Protein AF-A0A9D8ACC6-F1 (afdb_monomer)

Foldseek 3Di:
DPPVVVVVVVVVVVVVVVPPPDQLDDPQKKKWFFPDDDDWDDDPQDTDDPDCPVVCVCVVLVQPDWTFPDDDPGITIIHHDPPDDPVVVQVSLVPDPGIPHMDGQQDDQPPDQALAPCAVVPVCCVVVVLSVVVSRALADQVAEDEQEFQAAQCPPPQCVLQEDPPQAAEPVVGGRHRHRPPPPRPNPSHVVSCQAAGQTRDHHHYRHSQNGYDPDGHYHYRYYRDPPPPDPDD

Mean predicted aligned error: 16.54 Å

Nearest PDB structures (foldseek):
  1p8j-assembly1_A  TM=8.261E-01  e=2.080E-05  Mus musculus
  8jmw-assembly1_A  TM=8.013E-01  e=2.156E-04  Bacillus amyloliquefaciens
  4zoq-assembly7_O  TM=7.309E-01  e=1.047E-03  Bacillus licheniformis
  4zoq-assembly5_M  TM=6.975E-01  e=1.629E-03  Bacillus licheniformis
  7mp7-assembly1_A  TM=4.418E-01  e=1.814E+00  Thermus thermophilus

Secondary structure (DSSP, 8-state):
--SHHHHHHHHHHHHHTTS-S--S--TTEEEEEESS----EEETTEEESS--HHHHHHHHTT-TT-EEEEEETTEEEEE--TTS-HHHHHHHHHTSTTEEEEEE-------S----TTGGG-THHHHTTHHHHHTT-S--TT-EEEEEES-B-TT-TTTGGGB-SSS-EETTTTBS--B--SSSSTTHHHHHHHHHH--TTSSSS---TTS-STT---PEEEEEE---------

pLDDT: mean 71.65, std 21.17, range [30.36, 98.12]

Structure (mmCIF, N/CA/C/O backbone):
data_AF-A0A9D8ACC6-F1
#
_entry.id   AF-A0A9D8ACC6-F1
#
loop_
_atom_site.group_PDB
_atom_site.id
_atom_site.type_symbol
_atom_site.label_atom_id
_atom_site.label_alt_id
_atom_site.label_comp_id
_atom_site.label_asym_id
_atom_site.label_entity_id
_atom_site.label_seq_id
_atom_site.pdbx_PDB_ins_code
_atom_site.Cartn_x
_atom_site.Cartn_y
_atom_site.Cartn_z
_atom_site.occupancy
_atom_site.B_iso_or_equiv
_atom_site.auth_seq_id
_atom_site.auth_comp_id
_atom_site.auth_asym_id
_atom_site.auth_atom_id
_atom_site.pdbx_PDB_model_num
ATOM 1 N N . MET A 1 1 ? 8.023 42.833 39.137 1.00 50.38 1 MET A N 1
ATOM 2 C CA . MET A 1 1 ? 7.341 41.623 39.662 1.00 50.38 1 MET A CA 1
ATOM 3 C C . MET A 1 1 ? 5.874 41.450 39.205 1.00 50.38 1 MET A C 1
ATOM 5 O O . MET A 1 1 ? 5.166 40.650 39.792 1.00 50.38 1 MET A O 1
ATOM 9 N N . LYS A 1 2 ? 5.388 42.141 38.153 1.00 47.47 2 LYS A N 1
ATOM 10 C CA . LYS A 1 2 ? 4.005 41.982 37.627 1.00 47.47 2 LYS A CA 1
ATOM 11 C C . LYS A 1 2 ? 3.911 41.311 36.243 1.00 47.47 2 LYS A C 1
ATOM 13 O O . LYS A 1 2 ? 2.815 40.996 35.798 1.00 47.47 2 LYS A O 1
ATOM 18 N N . ILE A 1 3 ? 5.042 41.062 35.578 1.00 43.38 3 ILE A N 1
ATOM 19 C CA . ILE A 1 3 ? 5.085 40.458 34.230 1.00 43.38 3 ILE A CA 1
ATOM 20 C C . ILE A 1 3 ? 5.162 38.920 34.308 1.00 43.38 3 ILE A C 1
ATOM 22 O O . ILE A 1 3 ? 4.548 38.232 33.502 1.00 43.38 3 ILE A O 1
ATOM 26 N N . LEU A 1 4 ? 5.788 38.371 35.354 1.00 43.91 4 LEU A N 1
ATOM 27 C CA . LEU A 1 4 ? 5.917 36.920 35.559 1.00 43.91 4 LEU A CA 1
ATOM 28 C C . LEU A 1 4 ? 4.594 36.216 35.920 1.00 43.91 4 LEU A C 1
ATOM 30 O O . LEU A 1 4 ? 4.420 35.045 35.600 1.00 43.91 4 LEU A O 1
ATOM 34 N N . PHE A 1 5 ? 3.622 36.924 36.508 1.00 43.19 5 PHE A N 1
ATOM 35 C CA . PHE A 1 5 ? 2.329 36.330 36.883 1.00 43.19 5 PHE A CA 1
ATOM 36 C C . PHE A 1 5 ? 1.350 36.183 35.704 1.00 43.19 5 PHE A C 1
ATOM 38 O O . PHE A 1 5 ? 0.516 35.282 35.718 1.00 43.19 5 PHE A O 1
ATOM 45 N N . LYS A 1 6 ? 1.461 37.013 34.653 1.00 37.28 6 LYS A N 1
ATOM 46 C CA . LYS A 1 6 ? 0.610 36.886 33.453 1.00 37.28 6 LYS A CA 1
ATOM 47 C C . LYS A 1 6 ? 1.021 35.710 32.557 1.00 37.28 6 LYS A C 1
ATOM 49 O O . LYS A 1 6 ? 0.150 35.091 31.955 1.00 37.28 6 LYS A O 1
ATOM 54 N N . SER A 1 7 ? 2.309 35.355 32.528 1.00 40.75 7 SER A N 1
ATOM 55 C CA . SER A 1 7 ? 2.801 34.190 31.772 1.00 40.75 7 SER A CA 1
ATOM 56 C C . SER A 1 7 ? 2.368 32.855 32.382 1.00 40.75 7 SER A C 1
ATOM 58 O O . SER A 1 7 ? 2.043 31.928 31.646 1.00 40.75 7 SER A O 1
ATOM 60 N N . LEU A 1 8 ? 2.307 32.754 33.715 1.00 37.09 8 LEU A N 1
ATOM 61 C CA . LEU A 1 8 ? 1.937 31.504 34.387 1.00 37.09 8 LEU A CA 1
ATOM 62 C C . LEU A 1 8 ? 0.441 31.179 34.219 1.00 37.09 8 LEU A C 1
ATOM 64 O O . LEU A 1 8 ? 0.078 30.027 34.008 1.00 37.09 8 LEU A O 1
ATOM 68 N N . VAL A 1 9 ? -0.428 32.197 34.226 1.00 43.81 9 VAL A N 1
ATOM 69 C CA . VAL A 1 9 ? -1.878 32.019 34.020 1.00 43.81 9 VAL A CA 1
ATOM 70 C C . VAL A 1 9 ? -2.201 31.638 32.569 1.00 43.81 9 VAL A C 1
ATOM 72 O O . VAL A 1 9 ? -3.075 30.805 32.341 1.00 43.81 9 VAL A O 1
ATOM 75 N N . LEU A 1 10 ? -1.457 32.163 31.587 1.00 34.91 10 LEU A N 1
ATOM 76 C CA . LEU A 1 10 ? -1.621 31.784 30.178 1.00 34.91 10 LEU A CA 1
ATOM 77 C C . LEU A 1 10 ? -1.126 30.350 29.904 1.00 34.91 10 LEU A C 1
ATOM 79 O O . LEU A 1 10 ? -1.733 29.627 29.120 1.00 34.91 10 LEU A O 1
ATOM 83 N N . MET A 1 11 ? -0.078 29.905 30.605 1.00 36.41 11 MET A N 1
ATOM 84 C CA . MET A 1 11 ? 0.455 28.544 30.492 1.00 36.41 11 MET A CA 1
ATOM 85 C C . MET A 1 11 ? -0.472 27.493 31.130 1.00 36.41 11 MET A C 1
ATOM 87 O O . MET A 1 11 ? -0.630 26.408 30.580 1.00 36.41 11 MET A O 1
ATOM 91 N N . VAL A 1 12 ? -1.162 27.824 32.227 1.00 39.97 12 VAL A N 1
ATOM 92 C CA . VAL A 1 12 ? -2.164 26.931 32.845 1.00 39.97 12 VAL A CA 1
ATOM 93 C C . VAL A 1 12 ? -3.436 26.817 31.987 1.00 39.97 12 VAL A C 1
ATOM 95 O O . VAL A 1 12 ? -4.000 25.731 31.889 1.00 39.97 12 VAL A O 1
ATOM 98 N N . LEU A 1 13 ? -3.841 27.882 31.283 1.00 33.38 13 LEU A N 1
ATOM 99 C CA . LEU A 1 13 ? -4.975 27.868 30.339 1.00 33.38 13 LEU A CA 1
ATOM 100 C C . LEU A 1 13 ? -4.689 27.126 29.018 1.00 33.38 13 LEU A C 1
ATOM 102 O O . LEU A 1 13 ? -5.619 26.625 28.383 1.00 33.38 13 LEU A O 1
ATOM 106 N N . LEU A 1 14 ? -3.420 27.010 28.610 1.00 34.75 14 LEU A N 1
ATOM 107 C CA . LEU A 1 14 ? -3.024 26.137 27.497 1.00 34.75 14 LEU A CA 1
ATOM 108 C C . LEU A 1 14 ? -3.020 24.655 27.899 1.00 34.75 14 LEU A C 1
ATOM 110 O O . LEU A 1 14 ? -3.362 23.807 27.081 1.00 34.75 14 LEU A O 1
ATOM 114 N N . ILE A 1 15 ? -2.696 24.336 29.156 1.00 38.28 15 ILE A N 1
ATOM 115 C CA . ILE A 1 15 ? -2.669 22.949 29.643 1.00 38.28 15 ILE A CA 1
ATOM 116 C C . ILE A 1 15 ? -4.089 22.418 29.903 1.00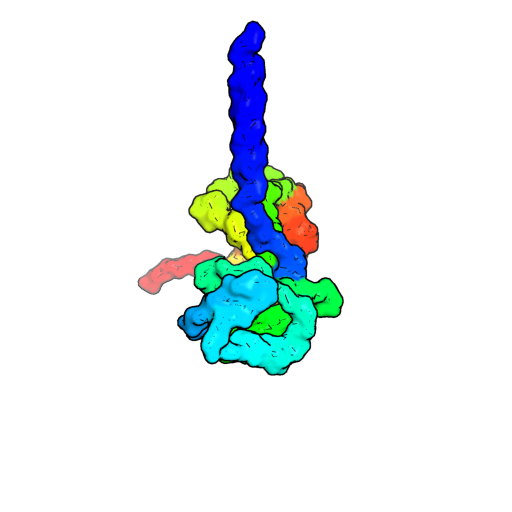 38.28 15 ILE A C 1
ATOM 118 O O . ILE A 1 15 ? -4.350 21.248 29.640 1.00 38.28 15 ILE A O 1
ATOM 122 N N . THR A 1 16 ? -5.046 23.250 30.330 1.00 37.06 16 THR A N 1
ATOM 123 C CA . THR A 1 16 ? -6.438 22.797 30.538 1.00 37.06 16 THR A CA 1
ATOM 124 C C . THR A 1 16 ? -7.224 22.609 29.237 1.00 37.06 16 THR A C 1
ATOM 126 O O . THR A 1 16 ? -8.062 21.711 29.170 1.00 37.06 16 THR A O 1
ATOM 129 N N . ASN A 1 17 ? -6.910 23.358 28.173 1.00 30.36 17 ASN A N 1
ATOM 130 C CA . ASN A 1 17 ? -7.479 23.117 26.839 1.00 30.36 17 ASN A CA 1
ATOM 131 C C . ASN A 1 17 ? -6.915 21.862 26.148 1.00 30.36 17 ASN A C 1
ATOM 133 O O . ASN A 1 17 ? -7.508 21.383 25.184 1.00 30.36 17 ASN A O 1
ATOM 137 N N . LEU A 1 18 ? -5.822 21.280 26.657 1.00 33.56 18 LEU A N 1
ATOM 138 C CA . LEU A 1 18 ? -5.329 19.977 26.199 1.00 33.56 18 LEU A CA 1
ATOM 139 C C . LEU A 1 18 ? -6.056 18.779 26.840 1.00 33.56 18 LEU A C 1
ATOM 141 O O . LEU A 1 18 ? -5.880 17.656 26.377 1.00 33.56 18 LEU A O 1
ATOM 145 N N . VAL A 1 19 ? -6.884 18.984 27.873 1.00 37.53 19 VAL A N 1
ATOM 146 C CA . VAL A 1 19 ? -7.487 17.881 28.655 1.00 37.53 19 VAL A CA 1
ATOM 147 C C . VAL A 1 19 ? -8.952 17.591 28.275 1.00 37.53 19 VAL A C 1
ATOM 149 O O . VAL A 1 19 ? -9.556 16.667 28.809 1.00 37.53 19 VAL A O 1
ATOM 152 N N . PHE A 1 20 ? -9.523 18.283 27.282 1.00 33.22 20 PHE A N 1
ATOM 153 C CA . PHE A 1 20 ? -10.884 18.002 26.783 1.00 33.22 20 PHE A CA 1
ATOM 154 C C . PHE A 1 20 ? -10.971 17.503 25.335 1.00 33.22 20 PHE A C 1
ATOM 156 O O . PHE A 1 20 ? -12.044 17.514 24.741 1.00 33.22 20 PHE A O 1
ATOM 163 N N . CYS A 1 21 ? -9.887 16.952 24.787 1.00 37.50 21 CYS A N 1
ATOM 164 C CA . CYS A 1 21 ? -10.017 15.982 23.702 1.00 37.50 21 CYS A CA 1
ATOM 165 C C . CYS A 1 21 ? -10.083 14.587 24.338 1.00 37.50 21 CYS A C 1
ATOM 167 O O . CYS A 1 21 ? -9.060 13.925 24.511 1.00 37.50 21 CYS A O 1
ATOM 169 N N . GLN A 1 22 ? -11.274 14.173 24.790 1.00 38.75 22 GLN A N 1
ATOM 170 C CA . GLN A 1 22 ? -11.481 12.795 25.243 1.00 38.75 22 GLN A CA 1
ATOM 171 C C . GLN A 1 22 ? -11.017 11.850 24.131 1.00 38.75 22 GLN A C 1
ATOM 173 O O . GLN A 1 22 ? -11.458 11.963 22.989 1.00 38.75 22 GLN A O 1
ATOM 178 N N . SER A 1 23 ? -10.100 10.945 24.468 1.00 46.12 23 SER A N 1
ATOM 179 C CA . SER A 1 23 ? -9.485 9.991 23.548 1.00 46.12 23 SER A CA 1
ATOM 180 C C . SER A 1 23 ? -10.536 9.278 22.686 1.00 46.12 23 SER A C 1
ATOM 182 O O . SER A 1 23 ? -11.306 8.449 23.175 1.00 46.12 23 SER A O 1
ATOM 184 N N . ILE A 1 24 ? -10.552 9.585 21.387 1.00 52.84 24 ILE A N 1
ATOM 185 C CA . ILE A 1 24 ? -11.426 8.948 20.384 1.00 52.84 24 ILE A CA 1
ATOM 186 C C . ILE A 1 24 ? -11.013 7.474 20.173 1.00 52.84 24 ILE A C 1
ATOM 188 O O . ILE A 1 24 ? -11.828 6.623 19.805 1.00 52.84 24 ILE A O 1
ATOM 192 N N . PHE A 1 25 ? -9.766 7.143 20.522 1.00 56.53 25 PHE A N 1
ATOM 193 C CA . PHE A 1 25 ? -9.213 5.798 20.492 1.00 56.53 25 PHE A CA 1
ATOM 194 C C . PHE A 1 25 ? -9.258 5.086 21.838 1.00 56.53 25 PHE A C 1
ATOM 196 O O . PHE A 1 25 ? -8.808 5.615 22.853 1.00 56.53 25 PHE A O 1
ATOM 203 N N . GLU A 1 26 ? -9.647 3.817 21.806 1.00 57.88 26 GLU A N 1
ATOM 204 C CA . GLU A 1 26 ? -9.362 2.877 22.882 1.00 57.88 26 GLU A CA 1
ATOM 205 C C . GLU A 1 26 ? -8.999 1.527 22.241 1.00 57.88 26 GLU A C 1
ATOM 207 O O . GLU A 1 26 ? -9.777 0.970 21.467 1.00 57.88 26 GLU A O 1
ATOM 212 N N . LYS A 1 27 ? -7.796 0.997 22.501 1.00 56.91 27 LYS A N 1
ATOM 213 C CA . LYS A 1 27 ? -7.378 -0.315 21.972 1.00 56.91 27 LYS A CA 1
ATOM 214 C C . LYS A 1 27 ? -8.425 -1.378 22.342 1.00 56.91 27 LYS A C 1
ATOM 216 O O . LYS A 1 27 ? -8.978 -1.351 23.443 1.00 56.91 27 LYS A O 1
ATOM 221 N N . GLY A 1 28 ? -8.720 -2.285 21.411 1.00 62.81 28 GLY A N 1
ATOM 222 C CA . GLY A 1 28 ? -9.771 -3.289 21.611 1.00 62.81 28 GLY A CA 1
ATOM 223 C C . GLY A 1 28 ? -11.177 -2.810 21.230 1.00 62.81 28 GLY A C 1
ATOM 224 O O . GLY A 1 28 ? -12.152 -3.467 21.591 1.00 62.81 28 GLY A O 1
ATOM 225 N N . THR A 1 29 ? -11.314 -1.672 20.535 1.00 69.44 29 THR A N 1
ATOM 226 C CA . THR A 1 29 ? -12.625 -1.148 20.121 1.00 69.44 29 THR A CA 1
ATOM 227 C C . THR A 1 29 ? -12.911 -1.303 18.627 1.00 69.44 29 THR A C 1
ATOM 229 O O . THR A 1 29 ? -12.004 -1.350 17.799 1.00 69.44 29 THR A O 1
ATOM 232 N N . VAL A 1 30 ? -14.195 -1.410 18.284 1.00 71.50 30 VAL A N 1
ATOM 233 C CA . VAL A 1 30 ? -14.743 -1.526 16.924 1.00 71.50 30 VAL A CA 1
ATOM 234 C C . VAL A 1 30 ? -15.745 -0.393 16.720 1.00 71.50 30 VAL A C 1
ATOM 236 O O . VAL A 1 30 ? -16.589 -0.150 17.586 1.00 71.50 30 VAL A O 1
ATOM 239 N N . LEU A 1 31 ? -15.657 0.286 15.579 1.00 76.25 31 LEU A N 1
ATOM 240 C CA . LEU A 1 31 ? -16.645 1.252 15.111 1.00 76.25 31 LEU A CA 1
ATOM 241 C C . LEU A 1 31 ? -17.708 0.523 14.300 1.00 76.25 31 LEU A C 1
ATOM 243 O O . LEU A 1 31 ? -17.378 -0.206 13.363 1.00 76.25 31 LEU A O 1
ATOM 247 N N . VAL A 1 32 ? -18.976 0.734 14.644 1.00 73.25 32 VAL A N 1
ATOM 248 C CA . VAL A 1 32 ? -20.110 0.099 13.963 1.00 73.25 32 VAL A CA 1
ATOM 249 C C . VAL A 1 32 ? -21.145 1.143 13.562 1.00 73.25 32 VAL A C 1
ATOM 251 O O . VAL A 1 32 ? -21.576 1.938 14.395 1.00 73.25 32 VAL A O 1
ATOM 254 N N . LYS A 1 33 ? -21.574 1.120 12.300 1.00 72.62 33 LYS A N 1
ATOM 255 C CA . LYS A 1 33 ? -22.708 1.892 11.778 1.00 72.62 33 LYS A CA 1
ATOM 256 C C . LYS A 1 33 ? -23.818 0.935 11.363 1.00 72.62 33 LYS A C 1
ATOM 258 O O . LYS A 1 33 ? -23.554 -0.053 10.680 1.00 72.62 33 LYS A O 1
ATOM 263 N N . PHE A 1 34 ? -25.052 1.249 11.738 1.00 72.88 34 PHE A N 1
ATOM 264 C CA . PHE A 1 34 ? -26.245 0.477 11.383 1.00 72.88 34 PHE A CA 1
ATOM 265 C C . PHE A 1 34 ? -27.033 1.190 10.277 1.00 72.88 34 PHE A C 1
ATOM 267 O O . PHE A 1 34 ? -26.971 2.416 10.180 1.00 72.88 34 PHE A O 1
ATOM 274 N N . LYS A 1 35 ? -27.736 0.427 9.429 1.00 65.06 35 LYS A N 1
ATOM 275 C CA . LYS A 1 35 ? -28.451 0.948 8.247 1.00 65.06 35 LYS A CA 1
ATOM 276 C C . LYS A 1 35 ? -29.682 1.789 8.603 1.00 65.06 35 LYS A C 1
ATOM 278 O O . LYS A 1 35 ? -29.962 2.752 7.899 1.00 65.06 35 LYS A O 1
ATOM 283 N N . GLU A 1 36 ? -30.371 1.475 9.701 1.00 58.44 36 GLU A N 1
ATOM 284 C CA . GLU A 1 36 ? -31.511 2.257 10.195 1.00 58.44 36 GLU A CA 1
ATOM 285 C C . GLU A 1 36 ? -31.205 2.889 11.558 1.00 58.44 36 GLU A C 1
ATOM 287 O O . GLU A 1 36 ? -30.793 2.222 12.511 1.00 58.44 36 GLU A O 1
ATOM 292 N N . ILE A 1 37 ? -31.390 4.210 11.637 1.00 52.53 37 ILE A N 1
ATOM 293 C CA . ILE A 1 37 ? -31.183 5.013 12.844 1.00 52.53 37 ILE A CA 1
ATOM 294 C C . ILE A 1 37 ? -32.537 5.177 13.528 1.00 52.53 37 ILE A C 1
ATOM 296 O O . ILE A 1 37 ? -33.220 6.180 13.342 1.00 52.53 37 ILE A O 1
ATOM 300 N N . GLU A 1 38 ? -32.936 4.222 14.357 1.00 48.91 38 GLU A N 1
ATOM 301 C CA . GLU A 1 38 ? -33.974 4.526 15.338 1.00 48.91 38 GLU A CA 1
ATOM 302 C C . GLU A 1 38 ? -33.316 5.196 16.544 1.00 48.91 38 GLU A C 1
ATOM 304 O O . GLU A 1 38 ? -32.382 4.664 17.136 1.00 48.91 38 GLU A O 1
ATOM 309 N N . ASN A 1 39 ? -33.756 6.415 16.856 1.00 43.31 39 ASN A N 1
ATOM 310 C CA . ASN A 1 39 ? -33.188 7.320 17.855 1.00 43.31 39 ASN A CA 1
ATOM 311 C C . ASN A 1 39 ? -32.895 6.651 19.215 1.00 43.31 39 ASN A C 1
ATOM 313 O O . ASN A 1 39 ? -33.760 6.574 20.089 1.00 43.31 39 ASN A O 1
ATOM 317 N N . ILE A 1 40 ? -31.649 6.222 19.423 1.00 47.66 40 ILE A N 1
ATOM 318 C CA . ILE A 1 40 ? -31.157 5.725 20.713 1.00 47.66 40 ILE A CA 1
ATOM 319 C C . ILE A 1 40 ? -30.618 6.896 21.537 1.00 47.66 40 ILE A C 1
ATOM 321 O O . ILE A 1 40 ? -29.716 7.607 21.087 1.00 47.66 40 ILE A O 1
ATOM 325 N N . ARG A 1 41 ? -31.129 7.063 22.764 1.00 41.72 41 ARG A N 1
ATOM 326 C CA . ARG A 1 41 ? -30.489 7.883 23.800 1.00 41.72 41 ARG A CA 1
ATOM 327 C C . ARG A 1 41 ? -29.511 7.006 24.588 1.00 41.72 41 ARG A C 1
ATOM 329 O O . ARG A 1 41 ? -29.854 5.908 25.024 1.00 41.72 41 ARG A O 1
ATOM 336 N N . ILE A 1 42 ? -28.272 7.469 24.733 1.00 44.75 42 ILE A N 1
ATOM 337 C CA . ILE A 1 42 ? -27.272 6.826 25.592 1.00 44.75 42 ILE A CA 1
ATOM 338 C C . ILE A 1 42 ? -27.258 7.609 26.903 1.00 44.75 42 ILE A C 1
ATOM 340 O O . ILE A 1 42 ? -26.911 8.788 26.902 1.00 44.75 42 ILE A O 1
ATOM 344 N N . GLU A 1 43 ? -27.652 6.969 28.002 1.00 37.66 43 GLU A N 1
ATOM 345 C CA . GLU A 1 43 ? -27.583 7.545 29.348 1.00 37.66 43 GLU A CA 1
ATOM 346 C C . GLU A 1 43 ? -26.597 6.718 30.185 1.00 37.66 43 GLU A C 1
ATOM 348 O O . GLU A 1 43 ? -26.900 5.623 30.661 1.00 37.66 43 GLU A O 1
ATOM 353 N N . GLY A 1 44 ? -25.375 7.235 30.346 1.00 44.44 44 GLY A N 1
ATOM 354 C CA . GLY A 1 44 ? -24.321 6.579 31.123 1.00 44.44 44 GLY A CA 1
ATOM 355 C C . GLY A 1 44 ? -23.790 5.281 30.493 1.00 44.44 44 GLY A C 1
ATOM 356 O O . GLY A 1 44 ? -23.647 5.174 29.279 1.00 44.44 44 GLY A O 1
ATOM 357 N N . ILE A 1 45 ? -23.464 4.288 31.333 1.00 33.53 45 ILE A N 1
ATOM 358 C CA . ILE A 1 45 ? -22.920 2.969 30.927 1.00 33.53 45 ILE A CA 1
ATOM 359 C C . ILE A 1 45 ? -24.027 2.063 30.324 1.00 33.53 45 ILE A C 1
ATOM 361 O O . ILE A 1 45 ? -23.759 0.952 29.867 1.00 33.53 45 ILE A O 1
ATOM 365 N N . GLY A 1 46 ? -25.281 2.531 30.303 1.00 36.69 46 GLY A N 1
ATOM 366 C CA . GLY A 1 46 ? -26.444 1.816 29.784 1.00 36.69 46 GLY A CA 1
ATOM 367 C C . GLY A 1 46 ? -27.055 2.470 28.541 1.00 36.69 46 GLY A C 1
ATOM 368 O O . GLY A 1 46 ? -26.938 3.669 28.301 1.00 36.69 46 GLY A O 1
ATOM 369 N N . VAL A 1 47 ? -27.743 1.657 27.739 1.00 38.28 47 VAL A N 1
ATOM 370 C CA . VAL A 1 47 ? -28.570 2.118 26.615 1.00 38.28 47 VAL A CA 1
ATOM 371 C C . VAL A 1 47 ? -30.021 2.182 27.089 1.00 38.28 47 VAL A C 1
ATOM 373 O O . VAL A 1 47 ? -30.546 1.168 27.545 1.00 38.28 47 VAL A O 1
ATOM 376 N N . SER A 1 48 ? -30.669 3.345 26.977 1.00 36.41 48 SER A N 1
ATOM 377 C CA . SER A 1 48 ? -32.068 3.556 27.377 1.00 36.41 48 SER A CA 1
ATOM 378 C C . SER A 1 48 ? -32.863 4.125 26.199 1.00 36.41 48 SER A C 1
ATOM 380 O O . SER A 1 48 ? -32.644 5.250 25.755 1.00 36.41 48 SER A O 1
ATOM 382 N N . GLY A 1 49 ? -33.780 3.328 25.648 1.00 36.19 49 GLY A N 1
ATOM 383 C CA . GLY A 1 49 ? -34.612 3.711 24.508 1.00 36.19 49 GLY A CA 1
ATOM 384 C C . GLY A 1 49 ? -35.662 2.649 24.183 1.00 36.19 49 GLY A C 1
ATOM 385 O O . GLY A 1 49 ? -35.467 1.468 24.463 1.00 36.19 49 GLY A O 1
ATOM 386 N N . LYS A 1 50 ? -36.797 3.074 23.610 1.00 36.84 50 LYS A N 1
ATOM 387 C CA . LYS A 1 50 ? -37.989 2.230 23.393 1.00 36.84 50 LYS A CA 1
ATOM 388 C C . LYS A 1 50 ? -37.773 1.033 22.452 1.00 36.84 50 LYS A C 1
ATOM 390 O O . LYS A 1 50 ? -38.540 0.083 22.560 1.00 36.84 50 LYS A O 1
ATOM 395 N N . ASN A 1 51 ? -36.734 1.024 21.610 1.00 41.81 51 ASN A N 1
ATOM 396 C CA . ASN A 1 51 ? -36.413 -0.115 20.745 1.00 41.81 51 ASN A CA 1
ATOM 397 C C . ASN A 1 51 ? -35.121 -0.826 21.166 1.00 41.81 51 ASN A C 1
ATOM 399 O O . ASN A 1 51 ? -34.006 -0.350 20.968 1.00 41.81 51 ASN A O 1
ATOM 403 N N . LYS A 1 52 ? -35.302 -2.036 21.708 1.00 43.00 52 LYS A N 1
ATOM 404 C CA . LYS A 1 52 ? -34.284 -3.008 22.148 1.00 43.00 52 LYS A CA 1
ATOM 405 C C . LYS A 1 52 ? -33.446 -3.603 20.990 1.00 43.00 52 LYS A C 1
ATOM 407 O O . LYS A 1 52 ? -32.848 -4.659 21.156 1.00 43.00 52 LYS A O 1
ATOM 412 N N . SER A 1 53 ? -33.392 -2.970 19.815 1.00 46.34 53 SER A N 1
ATOM 413 C CA . SER A 1 53 ? -32.889 -3.579 18.570 1.00 46.34 53 SER A CA 1
ATOM 414 C C . SER A 1 53 ? -31.372 -3.829 18.580 1.00 46.34 53 SER A C 1
ATOM 416 O O . SER A 1 53 ? -30.936 -4.952 18.349 1.00 46.34 53 SER A O 1
ATOM 418 N N . ILE A 1 54 ? -30.545 -2.852 18.976 1.00 48.78 54 ILE A N 1
ATOM 419 C CA . ILE A 1 54 ? -29.079 -3.037 19.039 1.00 48.78 54 ILE A CA 1
ATOM 420 C C . ILE A 1 54 ? -28.668 -3.943 20.208 1.00 48.78 54 ILE A C 1
ATOM 422 O O . ILE A 1 54 ? -27.771 -4.772 20.067 1.00 48.78 54 ILE A O 1
ATOM 426 N N . SER A 1 55 ? -29.332 -3.845 21.364 1.00 49.41 55 SER A N 1
ATOM 427 C CA . SER A 1 55 ? -29.106 -4.785 22.468 1.00 49.41 55 SER A CA 1
ATOM 428 C C . SER A 1 55 ? -29.430 -6.222 22.062 1.00 49.41 55 SER A C 1
ATOM 430 O O . SER A 1 55 ? -28.669 -7.110 22.439 1.00 49.41 55 SER A O 1
ATOM 432 N N . ASN A 1 56 ? -30.480 -6.434 21.258 1.00 51.75 56 ASN A N 1
ATOM 433 C CA . ASN A 1 56 ? -30.882 -7.745 20.751 1.00 51.75 56 ASN A CA 1
ATOM 434 C C . ASN A 1 56 ? -29.918 -8.261 19.678 1.00 51.75 56 ASN A C 1
ATOM 436 O O . ASN A 1 56 ? -29.399 -9.350 19.867 1.00 51.75 56 ASN A O 1
ATOM 440 N N . ILE A 1 57 ? -29.554 -7.468 18.660 1.00 53.16 57 ILE A N 1
ATOM 441 C CA . ILE A 1 57 ? -28.543 -7.850 17.647 1.00 53.16 57 ILE A CA 1
ATOM 442 C C . ILE A 1 57 ? -27.241 -8.254 18.341 1.00 53.16 57 ILE A C 1
ATOM 444 O O . ILE A 1 57 ? -26.677 -9.327 18.126 1.00 53.16 57 ILE A O 1
ATOM 448 N N . LEU A 1 58 ? -26.772 -7.419 19.265 1.00 53.22 58 LEU A N 1
ATOM 449 C CA . LEU A 1 58 ? -25.518 -7.679 19.940 1.00 53.22 58 LEU A CA 1
ATOM 450 C C . LEU A 1 58 ? -25.627 -8.838 20.973 1.00 53.22 58 LEU A C 1
ATOM 452 O O . LEU A 1 58 ? -24.613 -9.469 21.290 1.00 53.22 58 LEU A O 1
ATOM 456 N N . GLN A 1 59 ? -26.808 -9.134 21.537 1.00 52.94 59 GLN A N 1
ATOM 457 C CA . GLN A 1 59 ? -27.053 -10.326 22.376 1.00 52.94 59 GLN A CA 1
ATOM 458 C C . GLN A 1 59 ? -27.174 -11.613 21.541 1.00 52.94 59 GLN A C 1
ATOM 460 O O . GLN A 1 59 ? -26.552 -12.614 21.900 1.00 52.94 59 GLN A O 1
ATOM 465 N N . GLU A 1 60 ? -27.876 -11.576 20.406 1.00 52.78 60 GLU A N 1
ATOM 466 C CA . GLU A 1 60 ? -28.017 -12.665 19.423 1.00 52.78 60 GLU A CA 1
ATOM 467 C C . GLU A 1 60 ? -26.649 -13.128 18.911 1.00 52.78 60 GLU A C 1
ATOM 469 O O . GLU A 1 60 ? -26.382 -14.322 18.767 1.00 52.78 60 GLU A O 1
ATOM 474 N N . HIS A 1 61 ? -25.710 -12.193 18.768 1.00 53.06 61 HIS A N 1
ATOM 475 C CA . HIS A 1 61 ? -24.349 -12.492 18.341 1.00 53.06 61 HIS A CA 1
ATOM 476 C C . HIS A 1 61 ? -23.455 -13.091 19.444 1.00 53.06 61 HIS A C 1
ATOM 478 O O . HIS A 1 61 ? -22.286 -13.383 19.174 1.00 53.06 61 HIS A O 1
ATOM 484 N N . LYS A 1 62 ? -23.957 -13.321 20.669 1.00 50.88 62 LYS A N 1
ATOM 485 C CA . LYS A 1 62 ? -23.199 -13.865 21.821 1.00 50.88 62 LYS A CA 1
ATOM 486 C C . LYS A 1 62 ? -21.897 -13.104 22.133 1.00 50.88 62 LYS A C 1
ATOM 488 O O . LYS 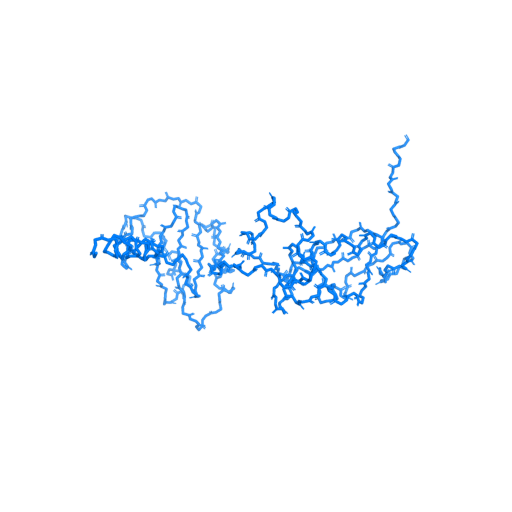A 1 62 ? -20.972 -13.670 22.714 1.00 50.88 62 LYS A O 1
ATOM 493 N N . LEU A 1 63 ? -21.808 -11.824 21.765 1.00 53.28 63 LEU A N 1
ATOM 494 C CA . LEU A 1 63 ? -20.600 -11.012 21.938 1.00 53.28 63 LEU A CA 1
ATOM 495 C C . LEU A 1 63 ? -20.466 -10.554 23.402 1.00 53.28 63 LEU A C 1
ATOM 497 O O . LEU A 1 63 ? -20.851 -9.439 23.759 1.00 53.28 63 LEU A O 1
ATOM 501 N N . LYS A 1 64 ? -19.995 -11.446 24.278 1.00 44.47 64 LYS A N 1
ATOM 502 C CA . LYS A 1 64 ? -19.857 -11.204 25.725 1.00 44.47 64 LYS A CA 1
ATOM 503 C C . LYS A 1 64 ? -18.798 -10.128 26.026 1.00 44.47 64 LYS A C 1
ATOM 505 O O . LYS A 1 64 ? -17.764 -10.074 25.367 1.00 44.47 64 LYS A O 1
ATOM 510 N N . GLY A 1 65 ? -19.037 -9.324 27.071 1.00 42.84 65 GLY A N 1
ATOM 511 C CA . GLY A 1 65 ? -18.020 -8.457 27.692 1.00 42.84 65 GLY A CA 1
ATOM 512 C C . GLY A 1 65 ? -17.807 -7.081 27.055 1.00 42.84 65 GLY A C 1
ATOM 513 O O . GLY A 1 65 ? -16.744 -6.496 27.244 1.00 42.84 65 GLY A O 1
ATOM 514 N N . ARG A 1 66 ? -18.781 -6.565 26.295 1.00 58.16 66 ARG A N 1
ATOM 515 C CA . ARG A 1 66 ? -18.631 -5.292 25.575 1.00 58.16 66 ARG A CA 1
ATOM 516 C C . ARG A 1 66 ? -19.075 -4.059 26.365 1.00 58.16 66 ARG A C 1
ATOM 518 O O . ARG A 1 66 ? -20.081 -4.111 27.071 1.00 58.16 66 ARG A O 1
ATOM 525 N N . ARG A 1 67 ? -18.380 -2.934 26.161 1.00 56.16 67 ARG A N 1
ATOM 526 C CA . ARG A 1 67 ? -18.761 -1.599 26.666 1.00 56.16 67 ARG A CA 1
ATOM 527 C C . ARG A 1 67 ? -19.023 -0.659 25.489 1.00 56.16 67 ARG A C 1
ATOM 529 O O . ARG A 1 67 ? -18.167 -0.547 24.615 1.00 56.16 67 ARG A O 1
ATOM 536 N N . ILE A 1 68 ? -20.176 0.012 25.468 1.00 61.50 68 ILE A N 1
ATOM 537 C CA . ILE A 1 68 ? -20.410 1.136 24.549 1.00 61.50 68 ILE A CA 1
ATOM 538 C C . ILE A 1 68 ? -19.704 2.346 25.154 1.00 61.50 68 ILE A C 1
ATOM 540 O O . ILE A 1 68 ? -20.010 2.730 26.279 1.00 61.50 68 ILE A O 1
ATOM 544 N N . ILE A 1 69 ? -18.715 2.888 24.449 1.00 54.50 69 ILE A N 1
ATOM 545 C CA . ILE A 1 69 ? -17.865 3.976 24.965 1.00 54.50 69 ILE A CA 1
ATOM 546 C C . ILE A 1 69 ? -18.393 5.348 24.536 1.00 54.50 69 ILE A C 1
ATOM 548 O O . ILE A 1 69 ? -18.156 6.341 25.214 1.00 54.50 69 ILE A O 1
ATOM 552 N N . GLY A 1 70 ? -19.147 5.402 23.440 1.00 55.72 70 GLY A N 1
ATOM 553 C CA . GLY A 1 70 ? -19.755 6.626 22.937 1.00 55.72 70 GLY A CA 1
ATOM 554 C C . GLY A 1 70 ? -20.486 6.404 21.617 1.00 55.72 70 GLY A C 1
ATOM 555 O O . GLY A 1 70 ? -20.378 5.335 21.001 1.00 55.72 70 GLY A O 1
ATOM 556 N N . LYS A 1 71 ? -21.231 7.430 21.202 1.00 57.56 71 LYS A N 1
ATOM 557 C CA . LYS A 1 71 ? -21.812 7.566 19.866 1.00 57.56 71 LYS A CA 1
ATOM 558 C C . LYS A 1 71 ? -21.289 8.865 19.269 1.00 57.56 71 LYS A C 1
ATOM 560 O O . LYS A 1 71 ? -21.516 9.918 19.856 1.00 57.56 71 LYS A O 1
ATOM 565 N N . ASP A 1 72 ? -20.653 8.768 18.110 1.00 57.28 72 ASP A N 1
ATOM 566 C CA . ASP A 1 72 ? -20.201 9.927 17.340 1.00 57.28 72 ASP A CA 1
ATOM 567 C C . ASP A 1 72 ? -21.043 9.960 16.067 1.00 57.28 72 ASP A C 1
ATOM 569 O O . ASP A 1 72 ? -20.875 9.083 15.222 1.00 57.28 72 ASP A O 1
ATOM 573 N N . ASP A 1 73 ? -21.999 10.894 15.990 1.00 57.81 73 ASP A N 1
ATOM 574 C CA . ASP A 1 73 ? -23.011 11.107 14.938 1.00 57.81 73 ASP A CA 1
ATOM 575 C C . ASP A 1 73 ? -23.700 9.837 14.389 1.00 57.81 73 ASP A C 1
ATOM 577 O O . ASP A 1 73 ? -24.874 9.577 14.676 1.00 57.81 73 ASP A O 1
ATOM 581 N N . TYR A 1 74 ? -22.962 9.016 13.640 1.00 60.22 74 TYR A N 1
ATOM 582 C CA . TYR A 1 74 ? -23.405 7.812 12.937 1.00 60.22 74 TYR A CA 1
ATOM 583 C C . TYR A 1 74 ? -22.773 6.496 13.428 1.00 60.22 74 TYR A C 1
ATOM 585 O O . TYR A 1 74 ? -23.240 5.428 13.030 1.00 60.22 74 TYR A O 1
ATOM 593 N N . PHE A 1 75 ? -21.730 6.537 14.263 1.00 66.50 75 PHE A N 1
ATOM 594 C CA . PHE A 1 75 ? -20.969 5.354 14.677 1.00 66.50 75 PHE A CA 1
ATOM 595 C C . PHE A 1 75 ? -21.107 5.061 16.172 1.00 66.50 75 PHE A C 1
ATOM 597 O O . PHE A 1 75 ? -21.054 5.955 17.015 1.00 66.50 75 PHE A O 1
ATOM 604 N N . TYR A 1 76 ? -21.224 3.774 16.496 1.00 72.31 76 TYR A N 1
ATOM 605 C CA . TYR A 1 76 ? -21.138 3.236 17.849 1.00 72.31 76 TYR A CA 1
ATOM 606 C C . TYR A 1 76 ? -19.727 2.702 18.105 1.00 72.31 76 TYR A C 1
ATOM 608 O O . TYR A 1 76 ? -19.232 1.870 17.342 1.00 72.31 76 TYR A O 1
ATOM 616 N N . ARG A 1 77 ? -19.101 3.138 19.205 1.00 71.12 77 ARG A N 1
ATOM 617 C CA . ARG A 1 77 ? -17.810 2.620 19.689 1.00 71.12 77 ARG A CA 1
ATOM 618 C C . ARG A 1 77 ? -18.034 1.456 20.651 1.00 71.12 77 ARG A C 1
ATOM 620 O O . ARG A 1 77 ? -18.497 1.665 21.773 1.00 71.12 77 ARG A O 1
ATOM 627 N N . LEU A 1 78 ? -17.696 0.238 20.228 1.00 72.62 78 LEU A N 1
ATOM 628 C CA . LEU A 1 78 ? -17.832 -0.985 21.026 1.00 72.62 78 LEU A CA 1
ATOM 629 C C . LEU A 1 78 ? -16.460 -1.488 21.483 1.00 72.62 78 LEU A C 1
ATOM 631 O O . LEU A 1 78 ? -15.653 -1.861 20.640 1.00 72.62 78 LEU A O 1
ATOM 635 N N . LYS A 1 79 ? -16.196 -1.554 22.793 1.00 70.88 79 LYS A N 1
ATOM 636 C CA . LYS A 1 79 ? -15.018 -2.256 23.337 1.00 70.88 79 LYS A CA 1
ATOM 637 C C . LYS A 1 79 ? -15.285 -3.734 23.459 1.00 70.88 79 LYS A C 1
ATOM 639 O O . LYS A 1 79 ? -16.344 -4.090 23.962 1.00 70.88 79 LYS A O 1
ATOM 644 N N . PHE A 1 80 ? -14.313 -4.560 23.111 1.00 71.88 80 PHE A N 1
ATOM 645 C CA . PHE A 1 80 ? -14.328 -5.991 23.369 1.00 71.88 80 PHE A CA 1
ATOM 646 C C . PHE A 1 80 ? -13.150 -6.381 24.272 1.00 71.88 80 PHE A C 1
ATOM 648 O O . PHE A 1 80 ? -12.145 -5.669 24.302 1.00 71.88 80 PHE A O 1
ATOM 655 N N . PRO A 1 81 ? -13.265 -7.478 25.039 1.00 66.88 81 PRO A N 1
ATOM 656 C CA . PRO A 1 81 ? -12.141 -8.027 25.789 1.00 66.88 81 PRO A CA 1
ATOM 657 C C . PRO A 1 81 ? -10.985 -8.418 24.859 1.00 66.88 81 PRO A C 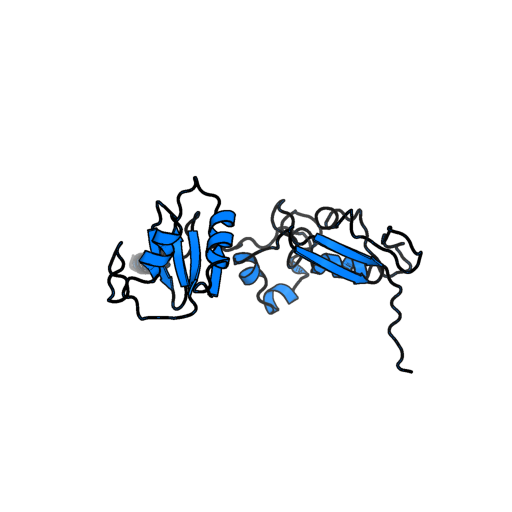1
ATOM 659 O O . PRO A 1 81 ? -11.225 -8.997 23.800 1.00 66.88 81 PRO A O 1
ATOM 662 N N . ASP A 1 82 ? -9.744 -8.203 25.301 1.00 64.12 82 ASP A N 1
ATOM 663 C CA . ASP A 1 82 ? -8.527 -8.539 24.537 1.00 64.12 82 ASP A CA 1
ATOM 664 C C . ASP A 1 82 ? -8.383 -10.046 24.238 1.00 64.12 82 ASP A C 1
ATOM 666 O O . ASP A 1 82 ? -7.590 -10.444 23.390 1.00 64.12 82 ASP A O 1
ATOM 670 N N . SER A 1 83 ? -9.165 -10.896 24.911 1.00 62.38 83 SER A N 1
ATOM 671 C CA . SER A 1 83 ? -9.212 -12.345 24.690 1.00 62.38 83 SER A CA 1
ATOM 672 C C . SER A 1 83 ? -9.963 -12.771 23.421 1.00 62.38 83 SER A C 1
ATOM 674 O O . SER A 1 83 ? -9.982 -13.959 23.104 1.00 62.38 83 SER A O 1
ATOM 676 N N . GLN A 1 84 ? -10.606 -11.843 22.703 1.00 63.50 84 GLN A N 1
ATOM 677 C CA . GLN A 1 84 ? -11.354 -12.130 21.476 1.00 63.50 84 GLN A CA 1
ATOM 678 C C . GLN A 1 84 ? -10.661 -11.529 20.246 1.00 63.50 84 GLN A C 1
ATOM 680 O O . GLN A 1 84 ? -10.180 -10.398 20.276 1.00 63.50 84 GLN A O 1
ATOM 685 N N . SER A 1 85 ? -10.660 -12.262 19.126 1.00 71.94 85 SER A N 1
ATOM 686 C CA . SER A 1 85 ? -10.166 -11.737 17.847 1.00 71.94 85 SER A CA 1
ATOM 687 C C . SER A 1 85 ? -11.116 -10.671 17.298 1.00 71.94 85 SER A C 1
ATOM 689 O O . SER A 1 85 ? -12.275 -10.958 16.983 1.00 71.94 85 SER A O 1
ATOM 691 N N . LEU A 1 86 ? -10.615 -9.442 17.149 1.00 69.06 86 LEU A N 1
ATOM 692 C CA . LEU A 1 86 ? -11.387 -8.334 16.585 1.00 69.06 86 LEU A CA 1
ATOM 693 C C . LEU A 1 86 ? -11.788 -8.585 15.127 1.00 69.06 86 LEU A C 1
ATOM 695 O O . LEU A 1 86 ? -12.887 -8.193 14.752 1.00 69.06 86 LEU A O 1
ATOM 699 N N . ASP A 1 87 ? -10.972 -9.276 14.327 1.00 68.69 87 ASP A N 1
ATOM 700 C CA . ASP A 1 87 ? -11.325 -9.581 12.930 1.00 68.69 87 ASP A CA 1
ATOM 701 C C . ASP A 1 87 ? -12.497 -10.556 12.852 1.00 68.69 87 ASP A C 1
ATOM 703 O O . ASP A 1 87 ? -13.421 -10.357 12.068 1.00 68.69 87 ASP A O 1
ATOM 707 N N . ALA A 1 88 ? -12.517 -11.570 13.723 1.00 69.88 88 ALA A N 1
ATOM 708 C CA . ALA A 1 88 ? -13.648 -12.488 13.814 1.00 69.88 88 ALA A CA 1
ATOM 709 C C . ALA A 1 88 ? -14.933 -11.749 14.227 1.00 69.88 88 ALA A C 1
ATOM 711 O O . ALA A 1 88 ? -16.001 -11.999 13.669 1.00 69.88 88 ALA A O 1
ATOM 712 N N . ILE A 1 89 ? -14.829 -10.802 15.166 1.00 72.31 89 ILE A N 1
ATOM 713 C CA . ILE A 1 89 ? -15.951 -9.954 15.591 1.00 72.31 89 ILE A CA 1
ATOM 714 C C . ILE A 1 89 ? -16.424 -9.055 14.442 1.00 72.31 89 ILE A C 1
ATOM 716 O O . ILE A 1 89 ? -17.624 -8.974 14.191 1.00 72.31 89 ILE A O 1
ATOM 720 N N . ILE A 1 90 ? -15.505 -8.407 13.727 1.00 73.44 90 ILE A N 1
ATOM 721 C CA . ILE A 1 90 ? -15.815 -7.509 12.608 1.00 73.44 90 ILE A CA 1
ATOM 722 C C . ILE A 1 90 ? -16.471 -8.270 11.463 1.00 73.44 90 ILE A C 1
ATOM 724 O O . ILE A 1 90 ? -17.497 -7.821 10.963 1.00 73.44 90 ILE A O 1
ATOM 728 N N . ASN A 1 91 ? -15.937 -9.429 11.080 1.00 73.69 91 ASN A N 1
ATOM 729 C CA . ASN A 1 91 ? -16.520 -10.260 10.028 1.00 73.69 91 ASN A CA 1
ATOM 730 C C . ASN A 1 91 ? -17.928 -10.720 10.404 1.00 73.69 91 ASN A C 1
ATOM 732 O O . ASN A 1 91 ? -18.840 -10.658 9.581 1.00 73.69 91 ASN A O 1
ATOM 736 N N . LYS A 1 92 ? -18.134 -11.092 11.671 1.00 73.25 92 LYS A N 1
ATOM 737 C CA . LYS A 1 92 ? -19.461 -11.444 12.174 1.00 73.25 92 LYS A CA 1
ATOM 738 C C . LYS A 1 92 ? -20.425 -10.256 12.127 1.00 73.25 92 LYS A C 1
ATOM 740 O O . LYS A 1 92 ? -21.550 -10.408 11.675 1.00 73.25 92 LYS A O 1
ATOM 745 N N . LEU A 1 93 ? -19.984 -9.067 12.537 1.00 74.44 93 LEU A N 1
ATOM 746 C CA . LEU A 1 93 ? -20.800 -7.852 12.452 1.00 74.44 93 LEU A CA 1
ATOM 747 C C . LEU A 1 93 ? -21.118 -7.484 10.997 1.00 74.44 93 LEU A C 1
ATOM 749 O O . LEU A 1 93 ? -22.245 -7.119 10.710 1.00 74.44 93 LEU A O 1
ATOM 753 N N . ARG A 1 94 ? -20.166 -7.619 10.069 1.00 77.25 94 ARG A N 1
ATOM 754 C CA . ARG A 1 94 ? -20.382 -7.361 8.633 1.00 77.25 94 ARG A CA 1
ATOM 755 C C . ARG A 1 94 ? -21.359 -8.339 7.979 1.00 77.25 94 ARG A C 1
ATOM 757 O O . ARG A 1 94 ? -21.946 -7.984 6.965 1.00 77.25 94 ARG A O 1
ATOM 764 N N . SER A 1 95 ? -21.513 -9.547 8.525 1.00 75.94 95 SER A N 1
ATOM 765 C CA . SER A 1 95 ? -22.483 -10.526 8.016 1.00 75.94 95 SER A CA 1
ATOM 766 C C . SER A 1 95 ? -23.937 -10.221 8.392 1.00 75.94 95 SER A C 1
ATOM 768 O O . SER A 1 95 ? -24.839 -10.841 7.838 1.00 75.94 95 SER A O 1
ATOM 770 N N . ASP A 1 96 ? -24.170 -9.281 9.312 1.00 71.44 96 ASP A N 1
ATOM 771 C CA . ASP A 1 96 ? -25.509 -8.882 9.739 1.00 71.44 96 ASP A CA 1
ATOM 772 C C . ASP A 1 96 ? -26.101 -7.851 8.765 1.00 71.44 96 ASP A C 1
ATOM 774 O O . ASP A 1 96 ? -25.477 -6.845 8.418 1.00 71.44 96 ASP A O 1
ATOM 778 N N . ASP A 1 97 ? -27.330 -8.094 8.318 1.00 76.06 97 ASP A N 1
ATOM 779 C CA . ASP A 1 97 ? -28.028 -7.274 7.333 1.00 76.06 97 ASP A CA 1
ATOM 780 C C . ASP A 1 97 ? -28.352 -5.861 7.836 1.00 76.06 97 ASP A C 1
ATOM 782 O O . ASP A 1 97 ? -28.479 -4.943 7.017 1.00 76.06 97 ASP A O 1
ATOM 786 N N . LYS A 1 98 ? -28.409 -5.649 9.154 1.00 69.25 98 LYS A N 1
ATOM 787 C CA . LYS A 1 98 ? -28.656 -4.349 9.795 1.00 69.25 98 LYS A CA 1
ATOM 788 C C . LYS A 1 98 ? -27.376 -3.547 9.995 1.00 69.25 98 LYS A C 1
ATOM 790 O O . LYS A 1 98 ? -27.448 -2.333 10.216 1.00 69.25 98 LYS A O 1
ATOM 795 N N . VAL A 1 99 ? -26.203 -4.172 9.903 1.00 70.38 99 VAL A N 1
ATOM 796 C CA . VAL A 1 99 ? -24.912 -3.482 9.974 1.00 70.38 99 VAL A CA 1
ATOM 797 C C . VAL A 1 99 ? -24.571 -2.922 8.595 1.00 70.38 99 VAL A C 1
ATOM 799 O O . VAL A 1 99 ? -24.458 -3.630 7.600 1.00 70.38 99 VAL A O 1
ATOM 802 N N . GLN A 1 100 ? -24.411 -1.603 8.520 1.00 72.69 100 GLN A N 1
ATOM 803 C CA . GLN A 1 100 ? -23.933 -0.933 7.313 1.00 72.69 100 GLN A CA 1
ATOM 804 C C . GLN A 1 100 ? -22.414 -1.044 7.200 1.00 72.69 100 GLN A C 1
ATOM 806 O O . GLN A 1 100 ? -21.874 -1.174 6.105 1.00 72.69 100 GLN A O 1
ATOM 811 N N . TYR A 1 101 ? -21.724 -0.931 8.334 1.00 72.69 101 TYR A N 1
ATOM 812 C CA . TYR A 1 101 ? -20.273 -0.885 8.379 1.00 72.69 101 TYR A CA 1
ATOM 813 C C . TYR A 1 101 ? -19.763 -1.321 9.751 1.00 72.69 101 TYR A C 1
ATOM 815 O O . TYR A 1 101 ? -20.294 -0.890 10.774 1.00 72.69 101 TYR A O 1
ATOM 823 N N . ALA A 1 102 ? -18.708 -2.134 9.772 1.00 78.06 102 ALA A N 1
ATOM 824 C CA . ALA A 1 102 ? -17.952 -2.452 10.977 1.00 78.06 102 ALA A CA 1
ATOM 825 C C . ALA A 1 102 ? -16.452 -2.455 10.661 1.00 78.06 102 ALA A C 1
ATOM 827 O O . ALA A 1 102 ? -16.017 -3.057 9.671 1.00 78.06 102 ALA A O 1
ATOM 828 N N . THR A 1 103 ? -15.666 -1.781 11.494 1.00 72.88 103 THR A N 1
ATOM 829 C CA . THR A 1 103 ? -14.205 -1.717 11.372 1.00 72.88 103 THR A CA 1
ATOM 830 C C . THR A 1 103 ? -13.555 -1.576 12.739 1.00 72.88 103 THR A C 1
ATOM 832 O O . THR A 1 103 ? -14.200 -1.149 13.697 1.00 72.88 103 THR A O 1
ATOM 835 N N . ARG A 1 104 ? -12.270 -1.910 12.851 1.00 77.38 104 ARG A N 1
ATOM 836 C CA . ARG A 1 104 ? -11.495 -1.621 14.060 1.00 77.38 104 ARG A CA 1
ATOM 837 C C . ARG A 1 104 ? -11.532 -0.112 14.292 1.00 77.38 104 ARG A C 1
ATOM 839 O O . ARG A 1 104 ? -11.374 0.665 13.357 1.00 77.38 104 ARG A O 1
ATOM 846 N N . ASN A 1 105 ? -11.741 0.308 15.532 1.00 68.69 105 ASN A N 1
ATOM 847 C CA . ASN A 1 105 ? -11.475 1.688 15.902 1.00 68.69 105 ASN A CA 1
ATOM 848 C C . ASN A 1 105 ? -9.959 1.841 15.924 1.00 68.69 105 ASN A C 1
ATOM 850 O O . ASN A 1 105 ? -9.315 1.568 16.936 1.00 68.69 105 ASN A O 1
ATOM 854 N N . HIS A 1 106 ? -9.384 2.156 14.772 1.00 58.31 106 HIS A N 1
ATOM 855 C CA . HIS A 1 106 ? -8.002 2.569 14.690 1.00 58.31 106 HIS A CA 1
ATOM 856 C C . HIS A 1 106 ? -7.923 3.964 15.278 1.00 58.31 106 HIS A C 1
ATOM 858 O O . HIS A 1 106 ? -8.674 4.867 14.930 1.00 58.31 106 HIS A O 1
ATOM 864 N N . GLY A 1 107 ? -7.036 4.118 16.233 1.00 45.69 107 GLY A N 1
ATOM 865 C CA . GLY A 1 107 ? -6.759 5.413 16.799 1.00 45.69 107 GLY A CA 1
ATOM 866 C C . GLY A 1 107 ? -5.328 5.431 17.275 1.00 45.69 107 GLY A C 1
ATOM 867 O O . GLY A 1 107 ? -4.987 5.795 18.388 1.00 45.69 107 GLY A O 1
ATOM 868 N N . GLY A 1 108 ? -4.447 5.069 16.363 1.00 42.03 108 GLY A N 1
ATOM 869 C CA . GLY A 1 108 ? -3.324 5.957 16.193 1.00 42.03 108 GLY A CA 1
ATOM 870 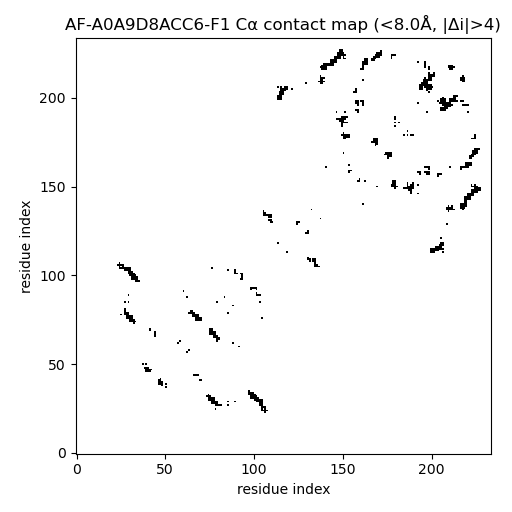C C . GLY A 1 108 ? -3.812 7.040 15.251 1.00 42.03 108 GLY A C 1
ATOM 871 O O . GLY A 1 108 ? -4.320 6.712 14.185 1.00 42.03 108 GLY A O 1
ATOM 872 N N . ARG A 1 109 ? -3.557 8.308 15.577 1.00 39.56 109 ARG A N 1
ATOM 873 C CA . ARG A 1 109 ? -2.896 9.046 14.512 1.00 39.56 109 ARG A CA 1
ATOM 874 C C . ARG A 1 109 ? -1.630 8.246 14.241 1.00 39.56 109 ARG A C 1
ATOM 876 O O . ARG A 1 109 ? -0.844 8.054 15.176 1.00 39.56 109 ARG A O 1
ATOM 883 N N . ILE A 1 110 ? -1.392 7.816 13.018 1.00 47.66 110 ILE A N 1
ATOM 884 C CA . ILE A 1 110 ? -0.028 7.724 12.534 1.00 47.66 110 ILE A CA 1
ATOM 885 C C . ILE A 1 110 ? 0.466 9.175 12.446 1.00 47.66 110 ILE A C 1
ATOM 887 O O . ILE A 1 110 ? 0.646 9.775 11.398 1.00 47.66 110 ILE A O 1
ATOM 891 N N . SER A 1 111 ? 0.639 9.790 13.618 1.00 48.25 111 SER A N 1
ATOM 892 C CA . SER A 1 111 ? 1.227 11.114 13.779 1.00 48.25 111 SER A CA 1
ATOM 893 C C . SER A 1 111 ? 2.743 11.050 13.606 1.00 48.25 111 SER A C 1
ATOM 895 O O . SER A 1 111 ? 3.436 12.025 13.887 1.00 48.25 111 SER A O 1
ATOM 897 N N . SER A 1 112 ? 3.273 9.897 13.211 1.00 61.25 112 SER A N 1
ATOM 898 C CA . SER A 1 112 ? 4.635 9.757 12.747 1.00 61.25 112 SER A CA 1
ATOM 899 C C . SER A 1 112 ? 4.632 9.975 11.245 1.00 61.25 112 SER A C 1
ATOM 901 O O . SER A 1 112 ? 4.189 9.113 10.492 1.00 61.25 112 SER A O 1
ATOM 903 N N . THR A 1 113 ? 5.157 11.117 10.821 1.00 79.12 113 THR A N 1
ATOM 904 C CA . THR A 1 113 ? 5.780 11.254 9.505 1.00 79.12 113 THR A CA 1
ATOM 905 C C . THR A 1 113 ? 6.590 9.984 9.208 1.00 79.12 113 THR A C 1
ATOM 907 O O . THR A 1 113 ? 7.385 9.599 10.075 1.00 79.12 113 THR A O 1
ATOM 910 N N . PRO A 1 114 ? 6.396 9.312 8.058 1.00 89.38 114 PRO A N 1
ATOM 911 C CA . PRO A 1 114 ? 7.195 8.143 7.723 1.00 89.38 114 PRO A CA 1
ATOM 912 C C . PRO A 1 114 ? 8.692 8.459 7.772 1.00 89.38 114 PRO A C 1
ATOM 914 O O . PRO A 1 114 ? 9.120 9.553 7.397 1.00 89.38 114 PRO A O 1
ATOM 917 N N . ASN A 1 115 ? 9.492 7.504 8.243 1.00 92.00 115 ASN A N 1
ATOM 918 C CA . ASN A 1 115 ? 10.952 7.620 8.291 1.00 92.00 115 ASN A CA 1
ATOM 919 C C . ASN A 1 115 ? 11.634 7.285 6.949 1.00 92.00 115 ASN A C 1
ATOM 921 O O . ASN A 1 115 ? 12.860 7.184 6.890 1.00 92.00 115 ASN A O 1
ATOM 925 N N . ASP A 1 116 ? 10.854 7.124 5.879 1.00 95.62 116 ASP A N 1
ATOM 926 C CA . ASP A 1 116 ? 11.347 6.812 4.542 1.00 95.62 116 ASP A CA 1
ATOM 927 C C . ASP A 1 116 ? 12.140 8.014 3.983 1.00 95.62 116 ASP A C 1
ATOM 929 O O . ASP A 1 116 ? 11.615 9.134 3.939 1.00 95.62 116 ASP A O 1
ATOM 933 N N . PRO A 1 117 ? 13.403 7.844 3.544 1.00 96.25 117 PRO A N 1
ATOM 934 C CA . PRO A 1 117 ? 14.298 8.958 3.216 1.00 96.25 117 PRO A CA 1
ATOM 935 C C . PRO A 1 117 ? 13.775 9.924 2.148 1.00 96.25 117 PRO A C 1
ATOM 937 O O . PRO A 1 117 ? 14.149 11.098 2.140 1.00 96.25 117 PRO A O 1
ATOM 940 N 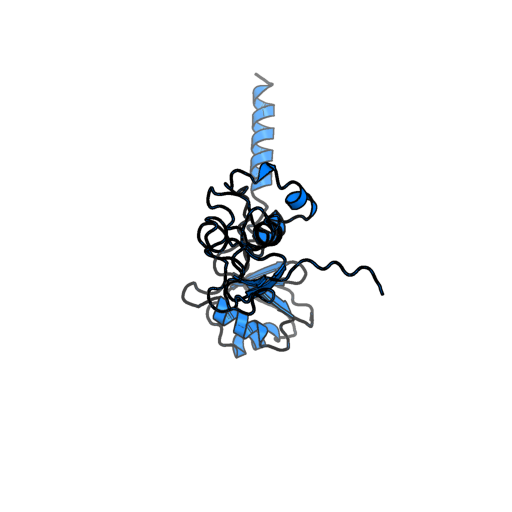N . LYS A 1 118 ? 12.925 9.448 1.230 1.00 95.94 118 LYS A N 1
ATOM 941 C CA . LYS A 1 118 ? 12.354 10.264 0.149 1.00 95.94 118 LYS A CA 1
ATOM 942 C C . LYS A 1 118 ? 10.945 10.776 0.450 1.00 95.94 118 LYS A C 1
ATOM 944 O O . LYS A 1 118 ? 10.365 11.420 -0.421 1.00 95.94 118 LYS A O 1
ATOM 949 N N . TRP A 1 119 ? 10.412 10.566 1.658 1.00 92.25 119 TRP A N 1
ATOM 950 C CA . TRP A 1 119 ? 9.076 11.028 2.057 1.00 92.25 119 TRP A CA 1
ATOM 951 C C . TRP A 1 119 ? 8.829 12.507 1.721 1.00 92.25 119 TRP A C 1
ATOM 953 O O . TRP A 1 119 ? 7.804 12.859 1.144 1.00 92.25 119 TRP A O 1
ATOM 963 N N . GLN A 1 120 ? 9.806 13.373 2.005 1.00 91.62 120 GLN A N 1
ATOM 964 C CA . GLN A 1 120 ? 9.694 14.821 1.775 1.00 91.62 120 GLN A CA 1
ATOM 965 C C . GLN A 1 120 ? 9.512 15.196 0.292 1.00 91.62 120 GLN A C 1
ATOM 967 O O . GLN A 1 120 ? 9.092 16.308 -0.017 1.00 91.62 120 GLN A O 1
ATOM 972 N N . LEU A 1 121 ? 9.812 14.283 -0.639 1.00 94.56 121 LEU A N 1
ATOM 973 C CA . LEU A 1 121 ? 9.604 14.481 -2.076 1.00 94.56 121 LEU A CA 1
ATOM 974 C C . LEU A 1 121 ? 8.177 14.112 -2.522 1.00 94.56 121 LEU A C 1
ATOM 976 O O . LEU A 1 121 ? 7.777 14.449 -3.635 1.00 94.56 121 LEU A O 1
ATOM 980 N N . GLN A 1 122 ? 7.386 13.449 -1.672 1.00 93.94 122 GLN A N 1
ATOM 981 C CA . GLN A 1 122 ? 6.044 12.939 -1.982 1.00 93.94 122 GLN A CA 1
ATOM 982 C C . GLN A 1 122 ? 4.950 13.961 -1.637 1.00 93.94 122 GLN A C 1
ATOM 984 O O . GLN A 1 122 ? 3.967 13.668 -0.959 1.00 93.94 122 GLN A O 1
ATOM 989 N N . TRP A 1 123 ? 5.112 15.184 -2.149 1.00 93.00 123 TRP A N 1
ATOM 990 C CA . TRP A 1 123 ? 4.264 16.352 -1.863 1.00 93.00 123 TRP A CA 1
ATOM 991 C C . TRP A 1 123 ? 2.759 16.125 -2.089 1.00 93.00 123 TRP A C 1
ATOM 993 O O . TRP A 1 123 ? 1.924 16.779 -1.462 1.00 93.00 123 TRP A O 1
ATOM 1003 N N . ALA A 1 124 ? 2.391 15.208 -2.990 1.00 94.06 124 ALA A N 1
ATOM 1004 C CA . ALA A 1 124 ? 0.999 14.923 -3.326 1.00 94.06 124 ALA A CA 1
ATOM 1005 C C . ALA A 1 124 ? 0.223 14.298 -2.155 1.00 94.06 124 ALA A C 1
ATOM 1007 O O . ALA A 1 124 ? -0.995 14.446 -2.078 1.00 94.06 124 ALA A O 1
ATOM 1008 N N . TYR A 1 125 ? 0.906 13.634 -1.224 1.00 92.69 125 TYR A N 1
ATOM 1009 C CA . TYR A 1 125 ? 0.266 12.871 -0.157 1.00 92.69 125 TYR A CA 1
ATOM 1010 C C . TYR A 1 125 ? -0.451 13.745 0.870 1.00 92.69 125 TYR A C 1
ATOM 1012 O O . TYR A 1 125 ? -1.542 13.396 1.319 1.00 92.69 125 TYR A O 1
ATOM 1020 N N . GLU A 1 126 ? 0.084 14.927 1.171 1.00 86.56 126 GLU A N 1
ATOM 1021 C CA . GLU A 1 126 ? -0.635 15.913 1.980 1.00 86.56 126 GLU A CA 1
ATOM 1022 C C . GLU A 1 126 ? -1.858 16.467 1.236 1.00 86.56 126 GLU A C 1
ATOM 1024 O O . GLU A 1 126 ? -2.912 16.669 1.837 1.00 86.56 126 GLU A O 1
ATOM 1029 N N . LYS A 1 127 ? -1.757 16.662 -0.087 1.00 90.00 127 LYS A N 1
ATOM 1030 C CA . LYS A 1 127 ? -2.852 17.201 -0.914 1.00 90.00 127 LYS A CA 1
ATOM 1031 C C . LYS A 1 127 ? -4.050 16.262 -1.000 1.00 90.00 127 LYS A C 1
ATOM 1033 O O . LYS A 1 127 ? -5.177 16.741 -1.074 1.00 90.00 127 LYS A O 1
ATOM 1038 N N . ILE A 1 128 ? -3.812 14.952 -0.968 1.00 88.94 128 ILE A N 1
ATOM 1039 C CA . ILE A 1 128 ? -4.871 13.932 -0.952 1.00 88.94 128 ILE A CA 1
ATOM 1040 C C . ILE A 1 128 ? -5.251 13.489 0.469 1.00 88.94 128 ILE A C 1
ATOM 1042 O O . ILE A 1 128 ? -6.009 12.537 0.625 1.00 88.94 128 ILE A O 1
ATOM 1046 N N . ASN A 1 129 ? -4.734 14.166 1.502 1.00 85.25 129 ASN A N 1
ATOM 1047 C CA . ASN A 1 129 ? -4.970 13.846 2.911 1.00 85.25 129 ASN A CA 1
ATOM 1048 C C . ASN A 1 129 ? -4.628 12.384 3.278 1.00 85.25 129 ASN A C 1
ATOM 1050 O O . ASN A 1 129 ? -5.308 11.752 4.088 1.00 85.25 129 ASN A O 1
ATOM 1054 N N . LEU A 1 130 ? -3.561 11.842 2.678 1.00 88.88 130 LEU A N 1
ATOM 1055 C CA . LEU A 1 130 ? -3.131 10.459 2.880 1.00 88.88 130 LEU A CA 1
ATOM 1056 C C . LEU A 1 130 ? -2.789 10.130 4.346 1.00 88.88 130 LEU A C 1
ATOM 1058 O O . LEU A 1 130 ? -3.201 9.063 4.794 1.00 88.88 130 LEU A O 1
ATOM 1062 N N . PRO A 1 131 ? -2.134 11.009 5.138 1.00 84.56 131 PRO A N 1
ATOM 1063 C CA . PRO A 1 131 ? -1.881 10.715 6.550 1.00 84.56 131 PRO A CA 1
ATOM 1064 C C . PRO A 1 131 ? -3.156 10.408 7.346 1.00 84.56 131 PRO A C 1
ATOM 1066 O O . PRO A 1 131 ? -3.174 9.472 8.137 1.00 84.56 131 PRO A O 1
ATOM 1069 N N . ALA A 1 132 ? -4.256 11.124 7.086 1.00 77.00 132 ALA A N 1
ATOM 1070 C CA . ALA A 1 132 ? -5.534 10.829 7.731 1.00 77.00 132 ALA A CA 1
ATOM 1071 C C . ALA A 1 132 ? -6.146 9.500 7.251 1.00 77.00 132 ALA A C 1
ATOM 1073 O O . ALA A 1 132 ? -6.858 8.844 8.005 1.00 77.00 132 ALA A O 1
ATOM 1074 N N . ALA A 1 133 ? -5.878 9.080 6.010 1.00 82.62 133 ALA A N 1
ATOM 1075 C CA . ALA A 1 133 ? -6.281 7.758 5.535 1.00 82.62 133 ALA A CA 1
ATOM 1076 C C . ALA A 1 133 ? -5.479 6.641 6.224 1.00 82.62 133 ALA A C 1
ATOM 1078 O O . ALA A 1 133 ? -6.052 5.615 6.587 1.00 82.62 133 ALA A O 1
ATOM 1079 N N . TRP A 1 134 ? -4.189 6.861 6.485 1.00 86.38 134 TRP A N 1
ATOM 1080 C CA . TRP A 1 134 ? -3.337 5.935 7.234 1.00 86.38 134 TRP A CA 1
ATOM 1081 C C . TRP A 1 134 ? -3.735 5.758 8.697 1.00 86.38 134 TRP A C 1
ATOM 1083 O O . TRP A 1 134 ? -3.543 4.673 9.246 1.00 86.38 134 TRP A O 1
ATOM 1093 N N . ASP A 1 135 ? -4.388 6.756 9.295 1.00 74.81 135 ASP A N 1
ATOM 1094 C CA . ASP A 1 135 ? -5.041 6.610 10.602 1.00 74.81 135 ASP A CA 1
ATOM 1095 C C . ASP A 1 135 ? -6.182 5.571 10.566 1.00 74.81 135 ASP A C 1
ATOM 1097 O O . ASP A 1 135 ? -6.526 4.989 11.595 1.00 74.81 135 ASP A O 1
ATOM 1101 N N . ILE A 1 136 ? -6.763 5.309 9.385 1.00 76.00 136 ILE A N 1
ATOM 1102 C CA . ILE A 1 136 ? -7.829 4.318 9.171 1.00 76.00 136 ILE A CA 1
ATOM 1103 C C . ILE A 1 136 ? -7.252 2.965 8.742 1.00 76.00 136 ILE A C 1
ATOM 1105 O O . ILE A 1 136 ? -7.697 1.933 9.241 1.00 76.00 136 ILE A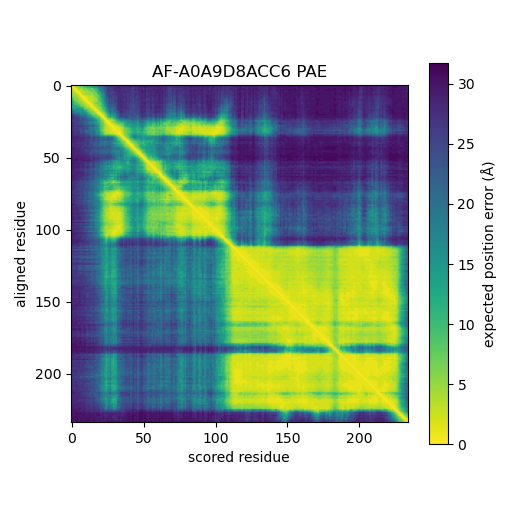 O 1
ATOM 1109 N N . THR A 1 137 ? -6.325 2.936 7.787 1.00 82.81 137 THR A N 1
ATOM 1110 C CA . THR A 1 137 ? -5.634 1.722 7.325 1.00 82.81 137 THR A CA 1
ATOM 1111 C C . THR A 1 137 ? -4.401 2.089 6.505 1.00 82.81 137 THR A C 1
ATOM 1113 O O . THR A 1 137 ? -4.407 3.067 5.765 1.00 82.81 137 THR A O 1
ATOM 1116 N N . THR A 1 138 ? -3.357 1.269 6.583 1.00 87.75 138 THR A N 1
ATOM 1117 C CA . THR A 1 138 ? -2.141 1.398 5.767 1.00 87.75 138 THR A CA 1
ATOM 1118 C C . THR A 1 138 ? -2.055 0.342 4.664 1.00 87.75 138 THR A C 1
ATOM 1120 O O . THR A 1 138 ? -1.031 0.230 3.996 1.00 87.75 138 THR A O 1
ATOM 1123 N N . GLY A 1 139 ? -3.129 -0.421 4.447 1.00 88.75 139 GLY A N 1
ATOM 1124 C CA . GLY A 1 139 ? -3.174 -1.579 3.556 1.00 88.75 139 GLY A CA 1
ATOM 1125 C C . GLY A 1 139 ? -3.522 -2.869 4.304 1.00 88.75 139 GLY A C 1
ATOM 1126 O O . GLY A 1 139 ? -3.479 -2.924 5.533 1.00 88.75 139 GLY A O 1
ATOM 1127 N N . ASP A 1 140 ? -3.896 -3.900 3.549 1.00 86.69 140 ASP A N 1
ATOM 1128 C CA . ASP A 1 140 ? -4.216 -5.242 4.048 1.00 86.69 140 ASP A CA 1
ATOM 1129 C C . ASP A 1 140 ? -3.656 -6.265 3.056 1.00 86.69 140 ASP A C 1
ATOM 1131 O O . ASP A 1 140 ? -3.966 -6.208 1.863 1.00 86.69 140 ASP A O 1
ATOM 1135 N N . SER A 1 141 ? -2.848 -7.204 3.542 1.00 90.56 141 SER A N 1
ATOM 1136 C CA . SER A 1 141 ? -2.187 -8.215 2.712 1.00 90.56 141 SER A CA 1
ATOM 1137 C C . SER A 1 141 ? -3.125 -9.277 2.144 1.00 90.56 141 SER A C 1
ATOM 1139 O O . SER A 1 141 ? -2.721 -10.053 1.280 1.00 90.56 141 SER A O 1
ATOM 1141 N N . ASN A 1 142 ? -4.392 -9.293 2.561 1.00 90.12 142 ASN A N 1
ATOM 1142 C CA . ASN A 1 142 ? -5.434 -10.095 1.923 1.00 90.12 142 ASN A CA 1
ATOM 1143 C C . ASN A 1 142 ? -6.003 -9.434 0.656 1.00 90.12 142 ASN A C 1
ATOM 1145 O O . ASN A 1 142 ? -6.773 -10.065 -0.068 1.00 90.12 142 ASN A O 1
ATOM 1149 N N . ILE A 1 143 ? -5.657 -8.172 0.380 1.00 90.88 143 ILE A N 1
ATOM 1150 C CA . ILE A 1 143 ? -6.093 -7.452 -0.817 1.00 90.88 143 ILE A CA 1
ATOM 1151 C C . ILE A 1 143 ? -5.016 -7.574 -1.894 1.00 90.88 143 ILE A C 1
ATOM 1153 O O . ILE A 1 143 ? -3.870 -7.165 -1.701 1.00 90.88 143 ILE A O 1
ATOM 1157 N N . LEU A 1 144 ? -5.415 -8.104 -3.051 1.00 93.06 144 LEU A N 1
ATOM 1158 C CA . LEU A 1 144 ? -4.584 -8.158 -4.251 1.00 93.06 144 LEU A CA 1
ATOM 1159 C C . LEU A 1 144 ? -4.852 -6.943 -5.145 1.00 93.06 144 LEU A C 1
ATOM 1161 O O . LEU A 1 144 ? -6.007 -6.629 -5.433 1.00 93.06 144 LEU A O 1
ATOM 1165 N N . VAL A 1 145 ? -3.788 -6.299 -5.628 1.00 96.00 145 VAL A N 1
ATOM 1166 C CA . VAL A 1 145 ? -3.861 -5.179 -6.581 1.00 96.00 145 VAL A CA 1
ATOM 1167 C C . VAL A 1 145 ? -3.146 -5.558 -7.872 1.00 96.00 145 VAL A C 1
ATOM 1169 O O . VAL A 1 145 ? -1.957 -5.860 -7.858 1.00 96.00 145 VAL A O 1
ATOM 1172 N N . GLY A 1 146 ? -3.869 -5.544 -8.993 1.00 94.12 146 GLY A N 1
ATOM 1173 C CA . GLY A 1 146 ? -3.306 -5.809 -10.317 1.00 94.12 146 GLY A CA 1
ATOM 1174 C C . GLY A 1 146 ? -2.582 -4.590 -10.893 1.00 94.12 146 GLY A C 1
ATOM 1175 O O . GLY A 1 146 ? -3.200 -3.537 -11.032 1.00 94.12 146 GLY A O 1
ATOM 1176 N N . VAL A 1 147 ? -1.310 -4.738 -11.270 1.00 93.94 147 VAL A N 1
ATOM 1177 C CA . VAL A 1 147 ? -0.517 -3.704 -11.959 1.00 93.94 147 VAL A CA 1
ATOM 1178 C C . VAL A 1 147 ? -0.188 -4.196 -13.364 1.00 93.94 147 VAL A C 1
ATOM 1180 O O . VAL A 1 147 ? 0.627 -5.101 -13.524 1.00 93.94 147 VAL A O 1
ATOM 1183 N N . LEU A 1 148 ? -0.852 -3.629 -14.373 1.00 92.69 148 LEU A N 1
ATOM 1184 C CA . LEU A 1 148 ? -0.614 -3.923 -15.789 1.00 92.69 148 LEU A CA 1
ATOM 1185 C C . LEU A 1 148 ? 0.296 -2.835 -16.362 1.00 92.69 148 LEU A C 1
ATOM 1187 O O . LEU A 1 148 ? -0.183 -1.750 -16.683 1.00 92.69 148 LEU A O 1
ATOM 1191 N N . ASP A 1 149 ? 1.594 -3.109 -16.448 1.00 90.56 149 ASP A N 1
ATOM 1192 C CA . ASP A 1 149 ? 2.610 -2.099 -16.777 1.00 90.56 149 ASP A CA 1
ATOM 1193 C C . ASP A 1 149 ? 3.869 -2.762 -17.374 1.00 90.56 149 ASP A C 1
ATOM 1195 O O . ASP A 1 149 ? 3.825 -3.927 -17.756 1.00 90.56 149 ASP A O 1
ATOM 1199 N N . SER A 1 150 ? 5.004 -2.066 -17.438 1.00 89.12 150 SER A N 1
ATOM 1200 C CA . SER A 1 150 ? 6.275 -2.522 -18.021 1.00 89.12 150 SER A CA 1
ATOM 1201 C C . SER A 1 150 ? 6.943 -3.713 -17.317 1.00 89.12 150 SER A C 1
ATOM 1203 O O . SER A 1 150 ? 7.974 -4.198 -17.779 1.00 89.12 150 SER A O 1
ATOM 1205 N N . GLY A 1 151 ? 6.368 -4.177 -16.210 1.00 90.69 151 GLY A N 1
ATOM 1206 C CA . GLY A 1 151 ? 6.970 -5.127 -15.280 1.00 90.69 151 GLY A CA 1
ATOM 1207 C C . GLY A 1 151 ? 7.308 -4.472 -13.943 1.00 90.69 151 GLY A C 1
ATOM 1208 O O . GLY A 1 151 ? 6.957 -3.321 -13.678 1.00 90.69 151 GLY A O 1
ATOM 1209 N N . ILE A 1 152 ? 7.956 -5.232 -13.068 1.00 92.69 152 ILE A N 1
ATOM 1210 C CA . ILE A 1 152 ? 8.388 -4.772 -11.748 1.00 92.69 152 ILE A CA 1
ATOM 1211 C C . ILE A 1 152 ? 9.766 -5.333 -11.426 1.00 92.69 152 ILE A C 1
ATOM 1213 O O . ILE A 1 152 ? 10.068 -6.475 -11.758 1.00 92.69 152 ILE A O 1
ATOM 1217 N N . ASP A 1 153 ? 10.599 -4.566 -10.736 1.00 92.94 153 ASP A N 1
ATOM 1218 C CA . ASP A 1 153 ? 11.770 -5.138 -10.087 1.00 92.94 153 ASP A CA 1
ATOM 1219 C C . ASP A 1 153 ? 11.343 -5.968 -8.861 1.00 92.94 153 ASP A C 1
ATOM 1221 O O . ASP A 1 153 ? 11.088 -5.419 -7.784 1.00 92.94 153 ASP A O 1
ATOM 1225 N N . TYR A 1 154 ? 11.256 -7.296 -9.016 1.00 90.56 154 TYR A N 1
ATOM 1226 C CA . TYR A 1 154 ? 10.844 -8.217 -7.946 1.00 90.56 154 TYR A CA 1
ATOM 1227 C C . TYR A 1 154 ? 11.768 -8.175 -6.735 1.00 90.56 154 TYR A C 1
ATOM 1229 O O . TYR A 1 154 ? 11.339 -8.462 -5.618 1.00 90.56 154 TYR A O 1
ATOM 1237 N N . ASN A 1 155 ? 13.032 -7.816 -6.950 1.00 91.88 155 ASN A N 1
ATOM 1238 C CA . ASN A 1 155 ? 14.051 -7.808 -5.910 1.00 91.88 155 ASN A CA 1
ATOM 1239 C C . ASN A 1 155 ? 14.212 -6.430 -5.262 1.00 91.88 155 ASN A C 1
ATOM 1241 O O . ASN A 1 155 ? 15.087 -6.250 -4.410 1.00 91.88 155 ASN A O 1
ATOM 1245 N N . HIS A 1 156 ? 13.375 -5.456 -5.630 1.00 94.19 156 HIS A N 1
ATOM 1246 C CA . HIS A 1 156 ? 13.464 -4.116 -5.078 1.00 94.19 156 HIS A CA 1
ATOM 1247 C C . HIS A 1 156 ? 13.208 -4.154 -3.567 1.00 94.19 156 HIS A C 1
ATOM 1249 O O . HIS A 1 156 ? 12.120 -4.518 -3.111 1.00 94.19 156 HIS A O 1
ATOM 1255 N N . ALA A 1 157 ? 14.204 -3.736 -2.781 1.00 95.25 157 ALA A N 1
ATOM 1256 C CA . ALA A 1 157 ? 14.207 -3.866 -1.320 1.00 95.25 157 ALA A CA 1
ATOM 1257 C C . ALA A 1 157 ? 12.972 -3.245 -0.639 1.00 95.25 157 ALA A C 1
ATOM 1259 O O . ALA A 1 157 ? 12.521 -3.722 0.402 1.00 95.25 157 ALA A O 1
ATOM 1260 N N . ASP A 1 158 ? 12.408 -2.205 -1.254 1.00 96.69 158 ASP A N 1
ATOM 1261 C CA . ASP A 1 158 ? 11.248 -1.478 -0.737 1.00 96.69 158 ASP A CA 1
ATOM 1262 C C . ASP A 1 158 ? 9.886 -2.060 -1.162 1.00 96.69 158 ASP A C 1
ATOM 1264 O O . ASP A 1 158 ? 8.848 -1.657 -0.647 1.00 96.69 158 ASP A O 1
ATOM 1268 N N . LEU A 1 159 ? 9.871 -3.009 -2.106 1.00 96.50 159 LEU A N 1
ATOM 1269 C CA . LEU A 1 159 ? 8.647 -3.576 -2.687 1.00 96.50 159 LEU A CA 1
ATOM 1270 C C . LEU A 1 159 ? 8.511 -5.077 -2.464 1.00 96.50 159 LEU A C 1
ATOM 1272 O O . LEU A 1 159 ? 7.392 -5.543 -2.296 1.00 96.50 159 LEU A O 1
ATOM 1276 N N . VAL A 1 160 ? 9.617 -5.823 -2.409 1.00 95.19 160 VAL A N 1
ATOM 1277 C CA . VAL A 1 160 ? 9.644 -7.297 -2.416 1.00 95.19 160 VAL A CA 1
ATOM 1278 C C . VAL A 1 160 ? 8.686 -7.962 -1.416 1.00 95.19 160 VAL A C 1
ATOM 1280 O O . VAL A 1 160 ? 8.101 -8.997 -1.715 1.00 95.19 160 VAL A O 1
ATOM 1283 N N . ALA A 1 161 ? 8.452 -7.359 -0.244 1.00 95.19 161 ALA A N 1
ATOM 1284 C CA . ALA A 1 161 ? 7.530 -7.914 0.755 1.00 95.19 161 ALA A CA 1
ATOM 1285 C C . ALA A 1 161 ? 6.042 -7.804 0.367 1.00 95.19 161 ALA A C 1
ATOM 1287 O O . ALA A 1 161 ? 5.215 -8.540 0.901 1.00 95.19 161 ALA A O 1
ATOM 1288 N N . ASN A 1 162 ? 5.714 -6.885 -0.540 1.00 97.44 162 ASN A N 1
ATOM 1289 C CA . ASN A 1 162 ? 4.367 -6.581 -1.009 1.00 97.44 162 ASN A CA 1
ATOM 1290 C C . ASN A 1 162 ? 4.145 -7.046 -2.460 1.00 97.44 162 ASN A C 1
ATOM 1292 O O . ASN A 1 162 ? 3.182 -6.625 -3.091 1.00 97.44 162 ASN A O 1
ATOM 1296 N N . ILE A 1 163 ? 4.998 -7.917 -3.008 1.00 96.06 163 ILE A N 1
ATOM 1297 C CA . ILE A 1 163 ? 4.809 -8.510 -4.338 1.00 96.06 163 ILE A CA 1
ATOM 1298 C C . ILE A 1 163 ? 4.316 -9.951 -4.190 1.00 96.06 163 ILE A C 1
ATOM 1300 O O . ILE A 1 163 ? 4.784 -10.711 -3.342 1.00 96.06 163 ILE A O 1
ATOM 1304 N N . SER A 1 164 ? 3.353 -10.350 -5.020 1.00 94.12 164 SER A N 1
ATOM 1305 C CA . SER A 1 164 ? 2.926 -11.742 -5.099 1.00 94.12 164 SER A CA 1
ATOM 1306 C C . SER A 1 164 ? 3.955 -12.592 -5.841 1.00 94.12 164 SER A C 1
ATOM 1308 O O . SER A 1 164 ? 4.238 -12.351 -7.013 1.00 94.12 164 SER A O 1
ATOM 1310 N N . ASN A 1 165 ? 4.403 -13.669 -5.198 1.00 86.88 165 ASN A N 1
ATOM 1311 C CA . ASN A 1 165 ? 5.225 -14.705 -5.833 1.00 86.88 165 ASN A CA 1
ATOM 1312 C C . ASN A 1 165 ? 4.407 -15.693 -6.685 1.00 86.88 165 ASN A C 1
ATOM 1314 O O . ASN A 1 165 ? 4.983 -16.534 -7.365 1.00 86.88 165 ASN A O 1
ATOM 1318 N N . THR A 1 166 ? 3.073 -15.628 -6.628 1.00 86.88 166 THR A N 1
ATOM 1319 C CA . THR A 1 166 ? 2.186 -16.612 -7.275 1.00 86.88 166 THR A CA 1
ATOM 1320 C C . THR A 1 166 ? 1.498 -16.051 -8.510 1.00 86.88 166 THR A C 1
ATOM 1322 O O . THR A 1 166 ? 1.243 -16.783 -9.459 1.00 86.88 166 THR A O 1
ATOM 1325 N N . TYR A 1 167 ? 1.149 -14.763 -8.495 1.00 85.44 167 TYR A N 1
ATOM 1326 C CA . TYR A 1 167 ? 0.221 -14.202 -9.476 1.00 85.44 167 TYR A CA 1
ATOM 1327 C C . TYR A 1 167 ? 0.880 -13.327 -10.558 1.00 85.44 167 TYR A C 1
ATOM 1329 O O . TYR A 1 167 ? 0.172 -12.697 -11.348 1.00 85.44 167 TYR A O 1
ATOM 1337 N N . GLY A 1 168 ? 2.213 -13.305 -10.635 1.00 89.62 168 GLY A N 1
ATOM 1338 C CA . GLY A 1 168 ? 2.953 -12.638 -11.712 1.00 89.62 168 GLY A CA 1
ATOM 1339 C C . GLY A 1 168 ? 2.677 -13.246 -13.094 1.00 89.62 168 GLY A C 1
ATOM 1340 O O . GLY A 1 168 ? 2.464 -14.450 -13.203 1.00 89.62 168 GLY A O 1
ATOM 1341 N N . TRP A 1 169 ? 2.624 -12.421 -14.143 1.00 93.31 169 TRP A N 1
ATOM 1342 C CA . TRP A 1 169 ? 2.643 -12.890 -15.537 1.00 93.31 169 TRP A CA 1
ATOM 1343 C C . TRP A 1 169 ? 3.260 -11.861 -16.478 1.00 93.31 169 TRP A C 1
ATOM 1345 O O . TRP A 1 169 ? 2.985 -10.672 -16.336 1.00 93.31 169 TRP A O 1
ATOM 1355 N N . ASP A 1 170 ? 4.016 -12.316 -17.462 1.00 91.19 170 ASP A N 1
ATOM 1356 C CA . ASP A 1 170 ? 4.555 -11.515 -18.546 1.00 91.19 170 ASP A CA 1
ATOM 1357 C C . ASP A 1 170 ? 3.870 -11.863 -19.868 1.00 91.19 170 ASP A C 1
ATOM 1359 O O . ASP A 1 170 ? 4.014 -12.955 -20.405 1.00 91.19 170 ASP A O 1
ATOM 1363 N N . PHE A 1 171 ? 3.102 -10.918 -20.405 1.00 90.25 171 PHE A N 1
ATOM 1364 C CA . PHE A 1 171 ? 2.425 -11.083 -21.689 1.00 90.25 171 PHE A CA 1
ATOM 1365 C C . PHE A 1 171 ? 3.331 -10.825 -22.897 1.00 90.25 171 PHE A C 1
ATOM 1367 O O . PHE A 1 171 ? 2.907 -11.083 -24.020 1.00 90.25 171 PHE A O 1
ATOM 1374 N N . VAL A 1 172 ? 4.523 -10.259 -22.696 1.00 86.50 172 VAL A N 1
ATOM 1375 C CA . VAL A 1 172 ? 5.483 -9.984 -23.774 1.00 86.50 172 VAL A CA 1
ATOM 1376 C C . VAL A 1 172 ? 6.240 -11.255 -24.127 1.00 86.50 172 VAL A C 1
ATOM 1378 O O . VAL A 1 172 ? 6.313 -11.613 -25.300 1.00 86.50 172 VAL A O 1
ATOM 1381 N N . ASP A 1 173 ? 6.748 -11.933 -23.100 1.00 89.06 173 ASP A N 1
ATOM 1382 C CA . ASP A 1 173 ? 7.582 -13.130 -23.234 1.00 89.06 173 ASP A CA 1
ATOM 1383 C C . ASP A 1 173 ? 6.787 -14.439 -22.998 1.00 89.06 173 ASP A C 1
ATOM 1385 O O . ASP A 1 173 ? 7.328 -15.532 -23.151 1.00 89.06 173 ASP A O 1
ATOM 1389 N N . ASP A 1 174 ? 5.484 -14.321 -22.698 1.00 91.88 174 ASP A N 1
ATOM 1390 C CA . ASP A 1 174 ? 4.529 -15.413 -22.432 1.00 91.88 174 ASP A CA 1
ATOM 1391 C C . ASP A 1 174 ? 4.985 -16.374 -21.319 1.00 91.88 174 ASP A C 1
ATOM 1393 O O . ASP A 1 174 ? 4.928 -17.600 -21.440 1.00 91.88 174 ASP A O 1
ATOM 1397 N N . ASP A 1 175 ? 5.449 -15.802 -20.208 1.00 92.62 175 ASP A N 1
ATOM 1398 C CA . ASP A 1 175 ? 5.920 -16.548 -19.045 1.00 92.62 175 ASP A CA 1
ATOM 1399 C C . ASP A 1 175 ? 5.398 -15.971 -17.714 1.00 92.62 175 ASP A C 1
ATOM 1401 O O . ASP A 1 175 ? 4.599 -15.034 -17.656 1.00 92.62 175 ASP A O 1
ATOM 1405 N N . ASN A 1 176 ? 5.804 -16.572 -16.595 1.00 90.62 176 ASN A N 1
ATOM 1406 C CA . ASN A 1 176 ? 5.395 -16.150 -15.255 1.00 90.62 176 ASN A CA 1
ATOM 1407 C C . ASN A 1 176 ? 6.377 -15.171 -14.588 1.00 90.62 176 ASN A C 1
ATOM 1409 O O . ASN A 1 176 ? 6.320 -14.999 -13.367 1.00 90.62 176 ASN A O 1
ATOM 1413 N N . ASN A 1 177 ? 7.260 -14.532 -15.356 1.00 91.06 177 ASN A N 1
ATOM 1414 C CA . ASN A 1 177 ? 8.327 -13.676 -14.862 1.00 91.06 177 ASN A CA 1
ATOM 1415 C C . ASN A 1 177 ? 8.155 -12.218 -15.328 1.00 91.06 177 ASN A C 1
ATOM 1417 O O . ASN A 1 177 ? 8.845 -11.766 -16.239 1.00 91.06 177 ASN A O 1
ATOM 1421 N N . PRO A 1 178 ? 7.320 -11.401 -14.657 1.00 90.06 178 PRO A N 1
ATOM 1422 C CA . PRO A 1 178 ? 7.170 -9.997 -15.020 1.00 90.06 178 PRO A CA 1
ATOM 1423 C C . PRO A 1 178 ? 8.289 -9.114 -14.451 1.00 90.06 178 PRO A C 1
ATOM 1425 O O . PRO A 1 178 ? 8.047 -7.948 -14.125 1.00 90.06 178 PRO A O 1
ATOM 1428 N N . GLN A 1 179 ? 9.500 -9.661 -14.301 1.00 90.81 179 GLN A N 1
ATOM 1429 C CA . GLN A 1 179 ? 10.675 -8.888 -13.929 1.00 90.81 179 GLN A CA 1
ATOM 1430 C C . GLN A 1 179 ? 10.890 -7.779 -14.958 1.00 90.81 179 GLN A C 1
ATOM 1432 O O . GLN A 1 179 ? 10.935 -8.016 -16.167 1.00 90.81 179 GLN A O 1
ATOM 1437 N N . ASP A 1 180 ? 11.043 -6.555 -14.464 1.00 84.06 180 ASP A N 1
ATOM 1438 C CA . ASP A 1 180 ? 11.419 -5.434 -15.310 1.00 84.06 180 ASP A CA 1
ATOM 1439 C C . ASP A 1 180 ? 12.837 -5.690 -15.862 1.00 84.06 180 ASP A C 1
ATOM 1441 O O . ASP A 1 180 ? 13.770 -5.877 -15.066 1.00 84.06 180 ASP A O 1
ATOM 1445 N N . PRO A 1 181 ? 13.031 -5.727 -17.197 1.00 73.25 181 PRO A N 1
ATOM 1446 C CA . PRO A 1 181 ? 14.337 -6.000 -17.797 1.00 73.25 181 PRO A CA 1
ATOM 1447 C C . PRO A 1 181 ? 15.356 -4.883 -17.529 1.00 73.25 181 PRO A C 1
ATOM 1449 O O . PRO A 1 181 ? 16.550 -5.074 -17.761 1.00 73.25 181 PRO A O 1
ATOM 1452 N N . GLY A 1 182 ? 14.907 -3.730 -17.017 1.00 68.56 182 GLY A N 1
ATOM 1453 C CA . GLY A 1 182 ? 15.751 -2.594 -16.694 1.00 68.56 182 GLY A CA 1
ATOM 1454 C C . GLY A 1 182 ? 16.292 -1.870 -17.927 1.00 68.56 182 GLY A C 1
ATOM 1455 O O . GLY A 1 182 ? 16.393 -2.424 -19.016 1.00 68.56 182 GLY A O 1
ATOM 1456 N N . MET A 1 183 ? 16.605 -0.581 -17.754 1.00 55.75 183 MET A N 1
ATOM 1457 C CA . MET A 1 183 ? 17.138 0.391 -18.736 1.00 55.75 183 MET A CA 1
ATOM 1458 C C . MET A 1 183 ? 16.401 0.575 -20.087 1.00 55.75 183 MET A C 1
ATOM 1460 O O . MET A 1 183 ? 16.489 1.664 -20.644 1.00 55.75 183 MET A O 1
ATOM 1464 N N . GLN A 1 184 ? 15.642 -0.395 -20.602 1.00 58.19 184 GLN A N 1
ATOM 1465 C CA . GLN A 1 184 ? 14.866 -0.308 -21.849 1.00 58.19 184 GLN A CA 1
ATOM 1466 C C . GLN A 1 184 ? 13.366 -0.056 -21.616 1.00 58.19 184 GLN A C 1
ATOM 1468 O O . GLN A 1 184 ? 12.697 0.440 -22.517 1.00 58.19 184 GLN A O 1
ATOM 1473 N N . ALA A 1 185 ? 12.848 -0.323 -20.410 1.00 60.16 185 ALA A N 1
ATOM 1474 C CA . ALA A 1 185 ? 11.418 -0.259 -20.078 1.00 60.16 185 ALA A CA 1
ATOM 1475 C C . ALA A 1 185 ? 11.050 0.833 -19.040 1.00 60.16 185 ALA A C 1
ATOM 1477 O O . ALA A 1 185 ? 10.046 0.719 -18.343 1.00 60.16 185 ALA A O 1
ATOM 1478 N N . ASP A 1 186 ? 11.862 1.896 -18.921 1.00 66.44 186 ASP A N 1
ATOM 1479 C CA . ASP A 1 186 ? 11.698 3.051 -18.000 1.00 66.44 186 ASP A CA 1
ATOM 1480 C C . ASP A 1 186 ? 11.814 2.731 -16.489 1.00 66.44 186 ASP A C 1
ATOM 1482 O O . ASP A 1 186 ? 12.231 3.603 -15.723 1.00 66.44 186 ASP A O 1
ATOM 1486 N N . TYR A 1 187 ? 11.587 1.489 -16.046 1.00 85.50 187 TYR A N 1
ATOM 1487 C CA . TYR A 1 187 ? 11.174 1.168 -14.670 1.00 85.50 187 TYR A CA 1
ATOM 1488 C C . TYR A 1 187 ? 9.794 1.746 -14.328 1.00 85.50 187 TYR A C 1
ATOM 1490 O O . TYR A 1 187 ? 9.502 2.010 -13.155 1.00 85.50 187 TYR A O 1
ATOM 1498 N N . HIS A 1 188 ? 8.941 1.954 -15.336 1.00 89.50 188 HIS A N 1
ATOM 1499 C CA . HIS A 1 188 ? 7.653 2.621 -15.164 1.00 89.50 188 HIS A CA 1
ATOM 1500 C C . HIS A 1 188 ? 6.759 1.842 -14.192 1.00 89.50 188 HIS A C 1
ATOM 1502 O O . HIS A 1 188 ? 6.348 2.382 -13.160 1.00 89.50 188 HIS A O 1
ATOM 1508 N N . GLY A 1 189 ? 6.577 0.541 -14.427 1.00 91.62 189 GLY A N 1
ATOM 1509 C CA . GLY A 1 189 ? 5.776 -0.321 -13.562 1.00 91.62 189 GLY A CA 1
ATOM 1510 C C . GLY A 1 189 ? 6.342 -0.461 -12.150 1.00 91.62 189 GLY A C 1
ATOM 1511 O O . GLY A 1 189 ? 5.581 -0.483 -11.179 1.00 91.62 189 GLY A O 1
ATOM 1512 N N . THR A 1 190 ? 7.669 -0.429 -11.993 1.00 93.94 190 THR A N 1
ATOM 1513 C CA . THR A 1 190 ? 8.319 -0.398 -10.670 1.00 93.94 190 THR A CA 1
ATOM 1514 C C . THR A 1 190 ? 7.997 0.896 -9.916 1.00 93.94 190 THR A C 1
ATOM 1516 O O . THR A 1 190 ? 7.672 0.856 -8.730 1.00 93.94 190 THR A O 1
ATOM 1519 N N . ARG A 1 191 ? 8.021 2.055 -10.587 1.00 93.56 191 ARG A N 1
ATOM 1520 C CA . ARG A 1 191 ? 7.681 3.351 -9.970 1.00 93.56 191 ARG A CA 1
ATOM 1521 C C . ARG A 1 191 ? 6.203 3.438 -9.603 1.00 93.56 191 ARG A C 1
ATOM 1523 O O . ARG A 1 191 ? 5.885 3.867 -8.495 1.00 93.56 191 ARG A O 1
ATOM 1530 N N . VAL A 1 192 ? 5.319 2.998 -10.502 1.00 95.06 192 VAL A N 1
ATOM 1531 C CA . VAL A 1 192 ? 3.872 2.900 -10.247 1.00 95.06 192 VAL A CA 1
ATOM 1532 C C . VAL A 1 192 ? 3.620 2.023 -9.021 1.00 95.06 192 VAL A C 1
ATOM 1534 O O . VAL A 1 192 ? 2.939 2.438 -8.084 1.00 95.06 192 VAL A O 1
ATOM 1537 N N . SER A 1 193 ? 4.254 0.852 -8.972 1.00 96.75 193 SER A N 1
ATOM 1538 C CA . SER A 1 193 ? 4.177 -0.072 -7.837 1.00 96.75 193 SER A CA 1
ATOM 1539 C C . SER A 1 193 ? 4.704 0.544 -6.540 1.00 96.75 193 SER A C 1
ATOM 1541 O O . SER A 1 193 ? 4.101 0.351 -5.487 1.00 96.75 193 SER A O 1
ATOM 1543 N N . GLY A 1 194 ? 5.772 1.345 -6.615 1.00 97.00 194 GLY A N 1
ATOM 1544 C CA . GLY A 1 194 ? 6.309 2.132 -5.502 1.00 97.00 194 GLY A CA 1
ATOM 1545 C C . GLY A 1 194 ? 5.273 3.056 -4.865 1.00 97.00 194 GLY A C 1
ATOM 1546 O O . GLY A 1 194 ? 5.087 3.041 -3.651 1.00 97.00 194 GLY A O 1
ATOM 1547 N N . VAL A 1 195 ? 4.543 3.816 -5.684 1.00 97.50 195 VAL A N 1
ATOM 1548 C CA . VAL A 1 195 ? 3.477 4.709 -5.197 1.00 97.50 195 VAL A CA 1
ATOM 1549 C C . VAL A 1 195 ? 2.354 3.918 -4.523 1.00 97.50 195 VAL A C 1
ATOM 1551 O O . VAL A 1 195 ? 1.825 4.349 -3.500 1.00 97.50 195 VAL A O 1
ATOM 1554 N N . ILE A 1 196 ? 2.000 2.749 -5.060 1.00 98.12 196 ILE A N 1
ATOM 1555 C CA . ILE A 1 196 ? 0.919 1.919 -4.519 1.00 98.12 196 ILE A CA 1
ATOM 1556 C C . ILE A 1 196 ? 1.337 1.262 -3.198 1.00 98.12 196 ILE A C 1
ATOM 1558 O O . ILE A 1 196 ? 0.621 1.388 -2.206 1.00 98.12 196 ILE A O 1
ATOM 1562 N N . ALA A 1 197 ? 2.467 0.550 -3.179 1.00 97.88 197 ALA A N 1
ATOM 1563 C CA . ALA A 1 197 ? 2.766 -0.430 -2.136 1.00 97.88 197 ALA A CA 1
ATOM 1564 C C . ALA A 1 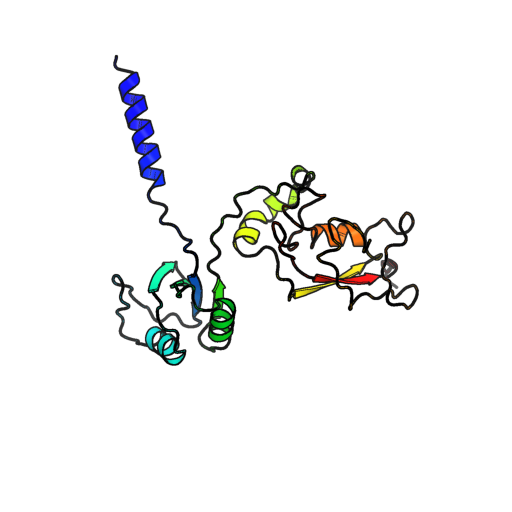197 ? 4.237 -0.493 -1.690 1.00 97.88 197 ALA A C 1
ATOM 1566 O O . ALA A 1 197 ? 4.630 -1.500 -1.099 1.00 97.88 197 ALA A O 1
ATOM 1567 N N . ALA A 1 198 ? 5.058 0.542 -1.911 1.00 97.94 198 ALA A N 1
ATOM 1568 C CA . ALA A 1 198 ? 6.347 0.624 -1.214 1.00 97.94 198 ALA A CA 1
ATOM 1569 C C . ALA A 1 198 ? 6.141 0.569 0.308 1.00 97.94 198 ALA A C 1
ATOM 1571 O O . ALA A 1 198 ? 5.191 1.150 0.836 1.00 97.94 198 ALA A O 1
ATOM 1572 N N . ARG A 1 199 ? 6.997 -0.168 1.016 1.00 97.06 199 ARG A N 1
ATOM 1573 C CA . ARG A 1 199 ? 6.848 -0.409 2.453 1.00 97.06 199 ARG A CA 1
ATOM 1574 C C . ARG A 1 199 ? 7.046 0.879 3.244 1.00 97.06 199 ARG A C 1
ATOM 1576 O O . ARG A 1 199 ? 8.163 1.331 3.429 1.00 97.06 199 ARG A O 1
ATOM 1583 N N . THR A 1 200 ? 5.971 1.396 3.817 1.00 95.44 200 THR A N 1
ATOM 1584 C CA . THR A 1 200 ? 6.032 2.652 4.563 1.00 95.44 200 THR A CA 1
ATOM 1585 C C . THR A 1 200 ? 6.649 2.482 5.953 1.00 95.44 200 THR A C 1
ATOM 1587 O O . THR A 1 200 ? 6.385 1.514 6.683 1.00 95.44 200 THR A O 1
ATOM 1590 N N . ASN A 1 201 ? 7.421 3.490 6.355 1.00 92.50 201 ASN A N 1
ATOM 1591 C CA . ASN A 1 201 ? 8.075 3.622 7.648 1.00 92.50 201 ASN A CA 1
ATOM 1592 C C . ASN A 1 201 ? 9.088 2.498 7.929 1.00 92.50 201 ASN A C 1
ATOM 1594 O O . ASN A 1 201 ? 9.071 1.880 9.007 1.00 92.50 201 ASN A O 1
ATOM 1598 N N . ASN A 1 202 ? 9.945 2.213 6.941 1.00 92.75 202 ASN A N 1
ATOM 1599 C CA . ASN A 1 202 ? 10.972 1.167 6.986 1.00 92.75 202 ASN A CA 1
ATOM 1600 C C . ASN A 1 202 ? 12.421 1.692 6.811 1.00 92.75 202 ASN A C 1
ATOM 1602 O O . ASN A 1 202 ? 13.343 0.885 6.681 1.00 92.75 202 ASN A O 1
ATOM 1606 N N . ASN A 1 203 ? 12.635 3.013 6.833 1.00 94.75 203 ASN A N 1
ATOM 1607 C CA . ASN A 1 203 ? 13.907 3.703 6.561 1.00 94.75 203 ASN A CA 1
ATOM 1608 C C . ASN A 1 203 ? 14.484 3.473 5.149 1.00 94.75 203 ASN A C 1
ATOM 1610 O O . ASN A 1 203 ? 15.681 3.671 4.932 1.00 94.75 203 ASN A O 1
ATOM 1614 N N . THR A 1 204 ? 13.667 3.062 4.183 1.00 95.38 204 THR A N 1
ATOM 1615 C CA . THR A 1 204 ? 14.077 2.777 2.803 1.00 95.38 204 THR A CA 1
ATOM 1616 C C . THR A 1 204 ? 13.220 3.592 1.843 1.00 95.38 204 THR A C 1
ATOM 1618 O O . THR A 1 204 ? 12.083 3.914 2.140 1.00 95.38 204 THR A O 1
ATOM 1621 N N . GLY A 1 205 ? 13.796 3.994 0.707 1.00 96.06 205 GLY A N 1
ATOM 1622 C CA . GLY A 1 205 ? 13.035 4.506 -0.434 1.00 96.06 205 GLY A CA 1
ATOM 1623 C C . GLY A 1 205 ? 11.939 5.529 -0.111 1.00 96.06 205 GLY A C 1
ATOM 1624 O O . GLY A 1 205 ? 12.242 6.646 0.322 1.00 96.06 205 GLY A O 1
ATOM 1625 N N . VAL A 1 206 ? 10.702 5.164 -0.452 1.00 97.00 206 VAL A N 1
ATOM 1626 C CA . VAL A 1 206 ? 9.497 6.011 -0.456 1.00 97.00 206 VAL A CA 1
ATOM 1627 C C . VAL A 1 206 ? 8.376 5.349 0.346 1.00 97.00 206 VAL A C 1
ATOM 1629 O O . VAL A 1 206 ? 8.343 4.137 0.500 1.00 97.00 206 VAL A O 1
ATOM 1632 N N . ALA A 1 207 ? 7.384 6.128 0.770 1.00 96.69 207 ALA A N 1
ATOM 1633 C CA . ALA A 1 207 ? 6.168 5.584 1.363 1.00 96.69 207 ALA A CA 1
ATOM 1634 C C . ALA A 1 207 ? 5.130 5.214 0.287 1.00 96.69 207 ALA A C 1
ATOM 1636 O O . ALA A 1 207 ? 4.798 6.040 -0.573 1.00 96.69 207 ALA A O 1
ATOM 1637 N N . GLY A 1 208 ? 4.573 4.006 0.344 1.00 97.31 208 GLY A N 1
ATOM 1638 C CA . GLY A 1 208 ? 3.464 3.579 -0.510 1.00 97.31 208 GLY A CA 1
ATOM 1639 C C . GLY A 1 208 ? 2.106 3.909 0.107 1.00 97.31 208 GLY A C 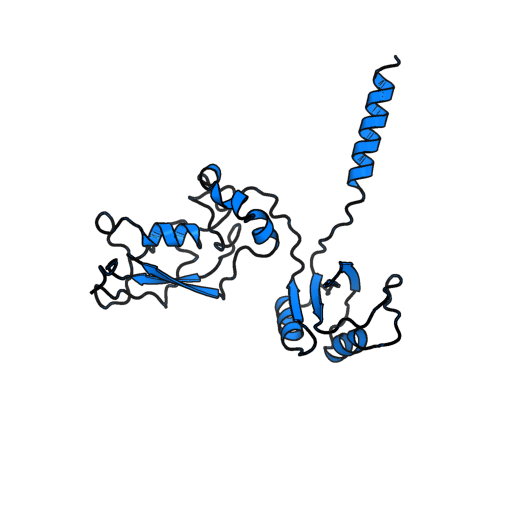1
ATOM 1640 O O . GLY A 1 208 ? 1.917 3.786 1.317 1.00 97.31 208 GLY A O 1
ATOM 1641 N N . ILE A 1 209 ? 1.130 4.277 -0.726 1.00 96.88 209 ILE A N 1
ATOM 1642 C CA . ILE A 1 209 ? -0.245 4.610 -0.311 1.00 96.88 209 ILE A CA 1
ATOM 1643 C C . ILE A 1 209 ? -0.876 3.501 0.536 1.00 96.88 209 ILE A C 1
ATOM 1645 O O . ILE A 1 209 ? -1.541 3.790 1.527 1.00 96.88 209 ILE A O 1
ATOM 1649 N N . ALA A 1 210 ? -0.659 2.242 0.170 1.00 96.88 210 ALA A N 1
ATOM 1650 C CA . ALA A 1 210 ? -1.183 1.078 0.869 1.00 96.88 210 ALA A CA 1
ATOM 1651 C C . ALA A 1 210 ? -0.089 0.023 1.098 1.00 96.88 210 ALA A C 1
ATOM 1653 O O . ALA A 1 210 ? -0.333 -1.172 0.950 1.00 96.88 210 ALA A O 1
ATOM 1654 N N . GLY A 1 211 ? 1.132 0.467 1.416 1.00 96.19 211 GLY A N 1
ATOM 1655 C CA . GLY A 1 211 ? 2.313 -0.389 1.571 1.00 96.19 211 GLY A CA 1
ATOM 1656 C C . GLY A 1 211 ? 2.509 -1.029 2.948 1.00 96.19 211 GLY A C 1
ATOM 1657 O O . GLY A 1 211 ? 3.530 -1.682 3.176 1.00 96.19 211 GLY A O 1
ATOM 1658 N N . GLY A 1 212 ? 1.550 -0.871 3.858 1.00 93.88 212 GLY A N 1
ATOM 1659 C CA . GLY A 1 212 ? 1.654 -1.300 5.249 1.00 93.88 212 GLY A CA 1
ATOM 1660 C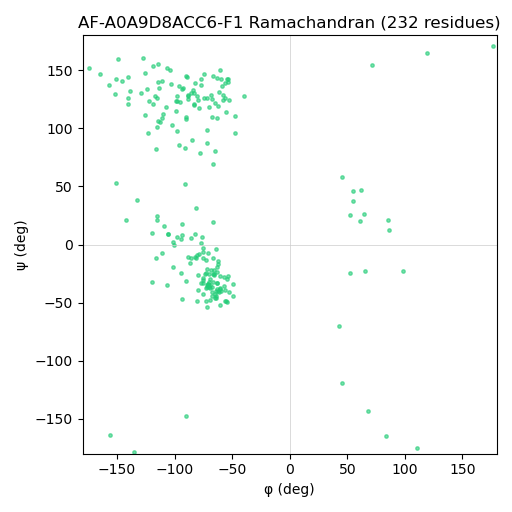 C . GLY A 1 212 ? 2.384 -0.268 6.107 1.00 93.88 212 GLY A C 1
ATOM 1661 O O . GLY A 1 212 ? 2.513 0.892 5.724 1.00 93.88 212 GLY A O 1
ATOM 1662 N N . TRP A 1 213 ? 2.819 -0.659 7.306 1.00 91.88 213 TRP A N 1
ATOM 1663 C CA . TRP A 1 213 ? 3.527 0.243 8.223 1.00 91.88 213 TRP A CA 1
ATOM 1664 C C . TRP A 1 213 ? 4.484 -0.519 9.141 1.00 91.88 213 TRP A C 1
ATOM 1666 O O . TRP A 1 213 ? 4.080 -1.485 9.791 1.00 91.88 213 TRP A O 1
ATOM 1676 N N . SER A 1 214 ? 5.744 -0.078 9.225 1.00 87.88 214 SER A N 1
ATOM 1677 C CA . SER A 1 214 ? 6.753 -0.572 10.185 1.00 87.88 214 SER A CA 1
ATOM 1678 C C . SER A 1 214 ? 6.815 -2.094 10.320 1.00 87.88 214 SER A C 1
ATOM 1680 O O . SER A 1 214 ? 6.637 -2.656 11.401 1.00 87.88 214 SER A O 1
ATOM 1682 N N . GLY A 1 215 ? 7.069 -2.781 9.210 1.00 79.94 215 GLY A N 1
ATOM 1683 C CA . GLY A 1 215 ? 7.213 -4.236 9.211 1.00 79.94 215 GLY A CA 1
ATOM 1684 C C . GLY A 1 215 ? 5.954 -4.987 8.785 1.00 79.94 215 GLY A C 1
ATOM 1685 O O . GLY A 1 215 ? 6.082 -6.103 8.291 1.00 79.94 215 GLY A O 1
ATOM 1686 N N . GLN A 1 216 ? 4.772 -4.378 8.899 1.00 86.88 216 GLN A N 1
ATOM 1687 C CA . GLN A 1 216 ? 3.530 -4.966 8.396 1.00 86.88 216 GLN A CA 1
ATOM 1688 C C . GLN A 1 216 ? 3.448 -4.808 6.880 1.00 86.88 216 GLN A C 1
ATOM 1690 O O . GLN A 1 216 ? 3.777 -3.744 6.355 1.00 86.88 216 GLN A O 1
ATOM 1695 N N . ASN A 1 217 ? 3.018 -5.866 6.196 1.00 89.06 217 ASN A N 1
ATOM 1696 C CA . ASN A 1 217 ? 2.785 -5.825 4.758 1.00 89.06 217 ASN A CA 1
ATOM 1697 C C . ASN A 1 217 ? 1.503 -5.051 4.453 1.00 89.06 217 ASN A C 1
ATOM 1699 O O . ASN A 1 217 ? 0.544 -5.080 5.227 1.00 89.06 217 ASN A O 1
ATOM 1703 N N . GLY A 1 218 ? 1.521 -4.367 3.318 1.00 93.38 218 GLY A N 1
ATOM 1704 C CA . GLY A 1 218 ? 0.370 -3.671 2.771 1.00 93.38 218 GLY A CA 1
ATOM 1705 C C . GLY A 1 218 ? -0.443 -4.569 1.858 1.00 93.38 218 GLY A C 1
ATOM 1706 O O . GLY A 1 218 ? -0.482 -5.783 2.040 1.00 93.38 218 GLY A O 1
ATOM 1707 N N . VAL A 1 219 ? -1.055 -3.968 0.841 1.00 96.81 219 VAL A N 1
ATOM 1708 C CA . VAL A 1 219 ? -1.645 -4.723 -0.271 1.00 96.81 219 VAL A CA 1
ATOM 1709 C C . VAL A 1 219 ? -0.579 -5.544 -0.992 1.00 96.81 219 VAL A C 1
ATOM 1711 O O . VAL A 1 219 ? 0.585 -5.149 -1.059 1.00 96.81 219 VAL A O 1
ATOM 1714 N N . ILE A 1 220 ? -0.984 -6.676 -1.564 1.00 97.38 220 ILE A N 1
ATOM 1715 C CA . ILE A 1 220 ? -0.090 -7.541 -2.333 1.00 97.38 220 ILE A CA 1
ATOM 1716 C C . ILE A 1 220 ? -0.271 -7.264 -3.828 1.00 97.38 220 ILE A C 1
ATOM 1718 O O . ILE A 1 220 ? -1.371 -7.362 -4.374 1.00 97.38 220 ILE A O 1
ATOM 1722 N N . LEU A 1 221 ? 0.820 -6.925 -4.507 1.00 96.81 221 LEU A N 1
ATOM 1723 C CA . LEU A 1 221 ? 0.835 -6.608 -5.928 1.00 96.81 221 LEU A CA 1
ATOM 1724 C C . LEU A 1 221 ? 0.838 -7.878 -6.780 1.00 96.81 221 LEU A C 1
ATOM 1726 O O . LEU A 1 221 ? 1.687 -8.757 -6.638 1.00 96.81 221 LEU A O 1
ATOM 1730 N N . MET A 1 222 ? -0.100 -7.939 -7.715 1.00 94.88 222 MET A N 1
ATOM 1731 C CA . MET A 1 222 ? -0.136 -8.884 -8.820 1.00 94.88 222 MET A CA 1
ATOM 1732 C C . MET A 1 222 ? 0.339 -8.156 -10.078 1.00 94.88 222 MET A C 1
ATOM 1734 O O . MET A 1 222 ? -0.418 -7.387 -10.667 1.00 94.88 222 MET A O 1
ATOM 1738 N N . VAL A 1 223 ? 1.581 -8.386 -10.499 1.00 91.19 223 VAL A N 1
ATOM 1739 C CA . VAL A 1 223 ? 2.148 -7.671 -11.651 1.00 91.19 223 VAL A CA 1
ATOM 1740 C C . VAL A 1 223 ? 1.930 -8.446 -12.940 1.00 91.19 223 VAL A C 1
ATOM 1742 O O . VAL A 1 223 ? 2.119 -9.660 -13.010 1.00 91.19 223 VAL A O 1
ATOM 1745 N N . LYS A 1 224 ? 1.496 -7.717 -13.959 1.00 89.50 224 LYS A N 1
ATOM 1746 C CA . LYS A 1 224 ? 1.219 -8.192 -15.303 1.00 89.50 224 LYS A CA 1
ATOM 1747 C C . LYS A 1 224 ? 2.061 -7.366 -16.275 1.00 89.50 224 LYS A C 1
ATOM 1749 O O . LYS A 1 224 ? 1.668 -6.252 -16.620 1.00 89.50 224 LYS A O 1
ATOM 1754 N N . LYS A 1 225 ? 3.230 -7.880 -16.672 1.00 86.56 225 LYS A N 1
ATOM 1755 C CA . LYS A 1 225 ? 4.112 -7.189 -17.619 1.00 86.56 225 LYS A CA 1
ATOM 1756 C C . LYS A 1 225 ? 3.454 -7.171 -18.996 1.00 86.56 225 LYS A C 1
ATOM 1758 O O . LYS A 1 225 ? 2.982 -8.192 -19.492 1.00 86.56 225 LYS A O 1
ATOM 1763 N N . LYS A 1 226 ? 3.379 -5.985 -19.589 1.00 81.81 226 LYS A N 1
ATOM 1764 C CA . LYS A 1 226 ? 2.881 -5.730 -20.937 1.00 81.81 226 LYS A CA 1
ATOM 1765 C C . LYS A 1 226 ? 3.683 -4.577 -21.529 1.00 81.81 226 LYS A C 1
ATOM 1767 O O . LYS A 1 226 ? 3.965 -3.596 -20.846 1.00 81.81 226 LYS A O 1
ATOM 1772 N N . THR A 1 227 ? 4.018 -4.648 -22.813 1.00 66.56 227 THR A N 1
ATOM 1773 C CA . THR A 1 227 ? 4.575 -3.489 -23.517 1.00 66.56 227 THR A CA 1
ATOM 1774 C C . THR A 1 227 ? 3.541 -2.363 -23.496 1.00 66.56 227 THR A C 1
ATOM 1776 O O . THR A 1 227 ? 2.372 -2.590 -23.820 1.00 66.56 227 THR A O 1
ATOM 1779 N N . ALA A 1 228 ? 3.956 -1.153 -23.120 1.00 52.78 228 ALA A N 1
ATOM 1780 C CA . ALA A 1 228 ? 3.139 0.047 -23.236 1.00 52.78 228 ALA A CA 1
ATOM 1781 C C . ALA A 1 228 ? 2.870 0.348 -24.721 1.00 52.78 228 ALA A C 1
ATOM 1783 O O . ALA A 1 228 ? 3.520 1.182 -25.339 1.00 52.78 228 ALA A O 1
ATOM 1784 N N . ILE A 1 229 ? 1.906 -0.352 -25.315 1.00 44.62 229 ILE A N 1
ATOM 1785 C CA . ILE A 1 229 ? 1.220 0.111 -26.514 1.00 44.62 229 ILE A CA 1
ATOM 1786 C C . ILE A 1 229 ? 0.113 1.025 -26.000 1.00 44.62 229 ILE A C 1
ATOM 1788 O O . ILE A 1 229 ? -0.991 0.587 -25.676 1.00 44.62 229 ILE A O 1
ATOM 1792 N N . ILE A 1 230 ? 0.443 2.310 -25.865 1.00 40.47 230 ILE A N 1
ATOM 1793 C CA . ILE A 1 230 ? -0.564 3.362 -25.955 1.00 40.47 230 ILE A CA 1
ATOM 1794 C C . ILE A 1 230 ? -1.091 3.251 -27.383 1.00 40.47 230 ILE A C 1
ATOM 1796 O O . ILE A 1 230 ? -0.360 3.517 -28.336 1.00 40.47 230 ILE A O 1
ATOM 1800 N N . PHE A 1 231 ? -2.327 2.781 -27.533 1.00 40.31 231 PHE A N 1
ATOM 1801 C CA . PHE A 1 231 ? -3.025 2.827 -28.808 1.00 40.31 231 PHE A CA 1
ATOM 1802 C C . PHE A 1 231 ? -3.036 4.284 -29.287 1.00 40.31 231 PHE A C 1
ATOM 1804 O O . PHE A 1 231 ? -3.669 5.146 -28.676 1.00 40.31 231 PHE A O 1
ATOM 1811 N N . GLY A 1 232 ? -2.335 4.557 -30.389 1.00 37.78 232 GLY A N 1
ATOM 1812 C CA . GLY A 1 232 ? -2.905 5.458 -31.377 1.00 37.78 232 GLY A CA 1
ATOM 1813 C C . GLY A 1 232 ? -4.249 4.854 -31.768 1.00 37.78 232 GLY A C 1
ATOM 1814 O O . GLY A 1 232 ? -4.318 3.657 -32.044 1.00 37.78 232 GLY A O 1
ATOM 1815 N N . PHE A 1 233 ? -5.308 5.649 -31.653 1.00 38.75 233 PHE A N 1
ATOM 1816 C CA . PHE A 1 233 ? -6.625 5.287 -32.158 1.00 38.75 233 PHE A CA 1
ATOM 1817 C C . PHE A 1 233 ? -6.517 4.902 -33.640 1.00 38.75 233 PHE A C 1
ATOM 1819 O O . PHE A 1 233 ? -5.720 5.509 -34.358 1.00 38.75 233 PHE A O 1
ATOM 1826 N N . ASP A 1 234 ? -7.298 3.886 -34.011 1.00 51.28 234 ASP A N 1
ATOM 1827 C CA . ASP A 1 234 ? -7.496 3.313 -35.350 1.00 51.28 234 ASP A CA 1
ATOM 1828 C C . ASP A 1 234 ? -7.356 4.299 -36.527 1.00 51.28 234 ASP A C 1
ATOM 1830 O O . ASP A 1 234 ? -7.927 5.416 -36.460 1.00 51.28 234 ASP A O 1
#

Radius of gyration: 24.19 Å; Cα contacts (8 Å, |Δi|>4): 409; chains: 1; bounding box: 55×59×75 Å

Sequence (234 aa):
MKILFKSLVLMVLLITNLVFCQSIFEKGTVLVKFKEIENIRIEGIGVSGKNKSISNILQEHKLKGRRIIGKDDYFYRLKFPDSQSLDAIINKLRSDDKVQYATRNHGGRISSTPNDPKWQLQWAYEKINLPAAWDITTGDSNILVGVLDSGIDYNHADLVANISNTYGWDFVDDDNNPQDPGMQADYHGTRVSGVIAARTNNNTGVAGIAGGWSGQNGVILMVKKKTAIIFGFD

Solvent-accessible surface area (backbone atoms only — not comparable to full-atom values): 13215 Å² total; per-residue (Å²): 138,73,68,71,62,58,55,54,57,55,52,53,56,55,54,58,68,64,70,71,69,72,73,90,44,49,91,55,24,32,35,36,25,56,71,72,86,73,86,72,48,76,60,80,95,43,82,55,56,98,71,63,57,67,66,44,55,47,52,76,66,66,62,73,76,60,45,71,78,50,74,59,100,69,34,39,35,36,33,46,51,87,91,55,63,64,65,63,50,31,54,55,46,56,70,36,90,58,38,67,42,50,42,72,42,56,53,48,74,58,78,61,76,60,59,12,78,44,41,89,75,51,66,63,41,70,78,70,46,42,60,67,46,44,23,70,50,29,47,43,62,88,42,77,43,80,45,81,28,48,15,29,57,66,79,37,88,50,34,41,84,21,48,44,92,79,59,33,26,14,70,74,81,71,44,68,65,21,55,37,88,52,95,82,50,82,49,50,25,35,52,55,46,34,52,46,23,7,35,16,39,64,65,37,62,42,54,15,73,24,5,15,51,63,86,45,55,4,27,23,34,25,39,30,14,36,78,88,71,75,74,73,79,133